Protein AF-A0A267ECX7-F1 (afdb_monomer)

InterPro domains:
  IPR006140 D-isomer specific 2-hydroxyacid dehydrogenase, NAD-binding domain [PF02826] (5-109)
  IPR029753 D-isomer specific 2-hydroxyacid dehydrogenase, NAD-binding domain conserved site [PS00670] (20-42)
  IPR036291 NAD(P)-binding domain superfamily [SSF51735] (3-110)

Structure (mmCIF, N/CA/C/O backbone):
data_AF-A0A267ECX7-F1
#
_entry.id   AF-A0A267ECX7-F1
#
loop_
_atom_site.group_PDB
_atom_site.id
_atom_site.type_symbol
_atom_site.label_atom_id
_atom_site.label_alt_id
_atom_site.label_comp_id
_atom_site.label_asym_id
_atom_site.label_entity_id
_atom_site.label_seq_id
_atom_site.pdbx_PDB_ins_code
_atom_site.Cartn_x
_atom_site.Cartn_y
_atom_site.Cartn_z
_atom_site.occupancy
_atom_site.B_iso_or_equiv
_atom_site.auth_seq_id
_atom_site.auth_comp_id
_atom_site.auth_asym_id
_atom_site.auth_atom_id
_atom_site.pdbx_PDB_model_num
ATOM 1 N N . MET A 1 1 ? -1.181 11.235 7.373 1.00 62.50 1 MET A N 1
ATOM 2 C CA . MET A 1 1 ? -1.610 11.508 8.760 1.00 62.50 1 MET A CA 1
ATOM 3 C C . MET A 1 1 ? -2.264 12.874 8.786 1.00 62.50 1 MET A C 1
ATOM 5 O O . MET A 1 1 ? -1.841 13.720 8.007 1.00 62.50 1 MET A O 1
ATOM 9 N N . VAL A 1 2 ? -3.301 13.045 9.606 1.00 78.88 2 VAL A N 1
ATOM 10 C CA . VAL A 1 2 ? -4.046 14.308 9.743 1.00 78.88 2 VAL A CA 1
ATOM 11 C C . VAL A 1 2 ? -3.180 15.316 10.498 1.00 78.88 2 VAL A C 1
ATOM 13 O O . VAL A 1 2 ? -2.636 14.975 11.550 1.00 78.88 2 VAL A O 1
ATOM 16 N N . THR A 1 3 ? -3.016 16.523 9.956 1.00 88.50 3 THR A N 1
ATOM 17 C CA . THR A 1 3 ? -2.263 17.594 10.630 1.00 88.50 3 THR A CA 1
ATOM 18 C C . THR A 1 3 ? -3.137 18.330 11.656 1.00 88.50 3 THR A C 1
ATOM 20 O O . THR A 1 3 ? -4.368 18.285 11.547 1.00 88.50 3 THR A O 1
ATOM 23 N N . PRO A 1 4 ? -2.548 19.028 12.647 1.00 90.94 4 PRO A N 1
ATOM 24 C CA . PRO A 1 4 ? -3.312 19.845 13.592 1.00 90.94 4 PRO A CA 1
ATOM 25 C C . PRO A 1 4 ? -4.206 20.890 12.912 1.00 90.94 4 PRO A C 1
ATOM 27 O O . PRO A 1 4 ? -5.317 21.153 13.366 1.00 90.94 4 PRO A O 1
ATOM 30 N N . GLU A 1 5 ? -3.754 21.456 11.792 1.00 90.62 5 GLU A N 1
ATOM 31 C CA . GLU A 1 5 ? -4.511 22.431 11.004 1.00 90.62 5 GLU A CA 1
ATOM 32 C C . GLU A 1 5 ? -5.751 21.788 10.379 1.00 90.62 5 GLU A C 1
ATOM 34 O O . GLU A 1 5 ? -6.845 22.333 10.504 1.00 90.62 5 GLU A O 1
ATOM 39 N N . GLN A 1 6 ? -5.599 20.597 9.788 1.00 89.12 6 GLN A N 1
ATOM 40 C CA . GLN A 1 6 ? -6.718 19.839 9.224 1.00 89.12 6 GLN A CA 1
ATOM 41 C C . GLN A 1 6 ? -7.734 19.456 10.303 1.00 89.12 6 GLN A C 1
ATOM 43 O O . GLN A 1 6 ? -8.930 19.592 10.087 1.00 89.12 6 GLN A O 1
ATOM 48 N N . ALA A 1 7 ? -7.286 19.013 11.482 1.00 92.06 7 ALA A N 1
ATOM 49 C CA . ALA A 1 7 ? -8.191 18.695 12.589 1.00 92.06 7 ALA A CA 1
ATOM 50 C C . ALA A 1 7 ? -8.993 19.929 13.042 1.00 92.06 7 ALA A C 1
ATOM 52 O O . ALA A 1 7 ? -10.211 19.852 13.229 1.00 92.06 7 ALA A O 1
ATOM 53 N N . LYS A 1 8 ? -8.329 21.090 13.127 1.00 93.19 8 LYS A N 1
ATOM 54 C CA . LYS A 1 8 ? -8.954 22.362 13.501 1.00 93.19 8 LYS A CA 1
ATOM 55 C C . LYS A 1 8 ? -10.050 22.797 12.525 1.00 93.19 8 LYS A C 1
A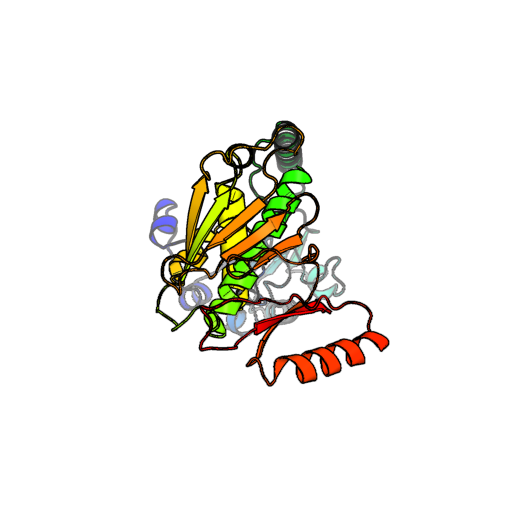TOM 57 O O . LYS A 1 8 ? -11.052 23.349 12.972 1.00 93.19 8 LYS A O 1
ATOM 62 N N . GLU A 1 9 ? -9.898 22.534 11.226 1.00 94.06 9 GLU A N 1
ATOM 63 C CA . GLU A 1 9 ? -10.939 22.815 10.218 1.00 94.06 9 GLU A CA 1
ATOM 64 C C . GLU A 1 9 ? -12.248 22.060 10.494 1.00 94.06 9 GLU A C 1
ATOM 66 O O . GLU A 1 9 ? -13.328 22.587 10.231 1.00 94.06 9 GLU A O 1
ATOM 71 N N . PHE A 1 10 ? -12.167 20.866 11.087 1.00 92.12 10 PHE A N 1
ATOM 72 C CA . PHE A 1 10 ? -13.328 20.066 11.492 1.00 92.12 10 PHE A CA 1
ATOM 73 C C . PHE A 1 10 ? -13.780 20.332 12.937 1.00 92.12 10 PHE A C 1
ATOM 75 O O . PHE A 1 10 ? -14.662 19.636 13.437 1.00 92.12 10 PHE A O 1
ATOM 82 N N . GLY A 1 11 ? -13.189 21.319 13.623 1.00 94.56 11 GLY A N 1
ATOM 83 C CA . GLY A 1 11 ? -13.476 21.599 15.032 1.00 94.56 11 GLY A CA 1
ATOM 84 C C . GLY A 1 11 ? -13.013 20.489 15.982 1.00 94.56 11 GLY A C 1
ATOM 85 O O . GLY A 1 11 ? -13.562 20.356 17.072 1.00 94.56 11 GLY A O 1
ATOM 86 N N . VAL A 1 12 ? -12.029 19.687 15.567 1.00 95.19 12 VAL A N 1
ATOM 87 C CA . VAL A 1 12 ? -11.466 18.583 16.349 1.00 95.19 12 VAL A CA 1
ATOM 88 C C . VAL A 1 12 ? -10.158 19.032 16.992 1.00 95.19 12 VAL A C 1
ATOM 90 O O . VAL A 1 12 ? -9.280 19.587 16.326 1.00 95.19 12 VAL A O 1
ATOM 93 N N . GLU A 1 13 ? -10.006 18.770 18.288 1.00 94.69 13 GLU A N 1
ATOM 94 C CA . GLU A 1 13 ? -8.735 18.963 18.980 1.00 94.69 13 GLU A CA 1
ATOM 95 C C . GLU A 1 13 ? -7.750 17.862 18.577 1.00 94.69 13 GLU A C 1
ATOM 97 O O . GLU A 1 13 ? -8.010 16.669 18.739 1.00 94.69 13 GLU A O 1
ATOM 102 N N . TRP A 1 14 ? -6.610 18.262 18.018 1.00 95.12 14 TRP A N 1
ATOM 103 C CA . TRP A 1 14 ? -5.541 17.330 17.687 1.00 95.12 14 TRP A CA 1
ATOM 104 C C . TRP A 1 14 ? -4.712 17.017 18.932 1.00 95.12 14 TRP A C 1
ATOM 106 O O . TRP A 1 14 ? -4.274 17.931 19.630 1.00 95.12 14 TRP A O 1
ATOM 116 N N . MET A 1 15 ? -4.436 15.736 19.171 1.00 94.25 15 MET A N 1
ATOM 117 C CA . MET A 1 15 ? -3.625 15.284 20.299 1.00 94.25 15 MET A CA 1
ATOM 118 C C . MET A 1 15 ? -2.619 14.218 19.867 1.00 94.25 15 MET A C 1
ATOM 120 O O . MET A 1 15 ? -2.883 13.398 18.986 1.00 94.25 15 MET A O 1
ATOM 124 N N . GLU A 1 16 ? -1.472 14.197 20.542 1.00 93.56 16 GLU A N 1
ATOM 125 C CA . GLU A 1 16 ? -0.553 13.060 20.492 1.00 93.56 16 GLU A CA 1
ATOM 126 C C . GLU A 1 16 ? -1.179 11.860 21.213 1.00 93.56 16 GLU A C 1
ATOM 128 O O . GLU A 1 16 ? -1.830 12.030 22.244 1.00 93.56 16 GLU A O 1
ATOM 133 N N . LEU A 1 17 ? -0.947 10.643 20.707 1.00 93.19 17 LEU A N 1
ATOM 134 C CA . LEU A 1 17 ? -1.573 9.423 21.236 1.00 93.19 17 LEU A CA 1
ATOM 135 C C . LEU A 1 17 ? -1.351 9.241 22.745 1.00 93.19 17 LEU A C 1
ATOM 137 O O . LEU A 1 17 ? -2.304 8.977 23.469 1.00 93.19 17 LEU A O 1
ATOM 141 N N . ASP A 1 18 ? -0.128 9.472 23.230 1.00 93.69 18 ASP A N 1
ATOM 142 C CA . ASP A 1 18 ? 0.214 9.335 24.654 1.00 93.69 18 ASP A CA 1
ATOM 143 C C . ASP A 1 18 ? -0.571 10.293 25.565 1.00 93.69 18 ASP A C 1
ATOM 145 O O . ASP A 1 18 ? -0.755 10.008 26.747 1.00 93.69 18 ASP A O 1
ATOM 149 N N . LYS A 1 19 ? -1.053 11.418 25.022 1.00 95.12 19 LYS A N 1
ATOM 150 C CA . LYS A 1 19 ? -1.915 12.376 25.731 1.00 95.12 19 LYS A CA 1
ATOM 151 C C . LYS A 1 19 ? -3.399 12.076 25.532 1.00 95.12 19 LYS A C 1
ATOM 153 O O . LYS A 1 19 ? -4.201 12.441 26.378 1.00 95.12 19 LYS A O 1
ATOM 158 N N . LEU A 1 20 ? -3.755 11.423 24.427 1.00 95.62 20 LEU A N 1
ATOM 159 C CA . LEU A 1 20 ? -5.129 11.057 24.098 1.00 95.62 20 LEU A CA 1
ATOM 160 C C . LEU A 1 20 ? -5.628 9.902 24.972 1.00 95.62 20 LEU A C 1
ATOM 162 O O . LEU A 1 20 ? -6.738 9.978 25.492 1.00 95.62 20 LEU A O 1
ATOM 166 N N . TRP A 1 21 ? -4.827 8.843 25.152 1.00 96.56 21 TRP A N 1
ATOM 167 C CA . TRP A 1 21 ? -5.280 7.632 25.852 1.00 96.56 21 TRP A CA 1
ATOM 168 C C . TRP A 1 21 ? -5.837 7.895 27.260 1.00 96.56 21 TRP A C 1
ATOM 170 O O . TRP A 1 21 ? -6.938 7.420 27.538 1.00 96.56 21 TRP A O 1
ATOM 180 N N . PRO A 1 22 ? -5.163 8.671 28.134 1.00 97.38 22 PRO A N 1
ATOM 181 C CA . PRO A 1 22 ? -5.653 8.919 29.493 1.00 97.38 22 PRO A CA 1
ATOM 182 C C . PRO A 1 22 ? -6.913 9.794 29.556 1.00 97.38 22 PRO A C 1
ATOM 184 O O . PRO A 1 22 ? -7.590 9.828 30.583 1.00 97.38 22 PRO A O 1
ATOM 187 N N . GLU A 1 23 ? -7.236 10.503 28.474 1.00 96.25 23 GLU A N 1
ATOM 188 C CA . GLU A 1 23 ? -8.383 11.410 28.401 1.00 96.25 23 GLU A CA 1
ATOM 189 C C . GLU A 1 23 ? -9.609 10.774 27.734 1.00 96.25 23 GLU A C 1
ATOM 191 O O . GLU A 1 23 ? -10.727 11.257 27.907 1.00 96.25 23 GLU A O 1
ATOM 196 N N . ALA A 1 24 ? -9.424 9.682 26.990 1.00 95.44 24 ALA A N 1
ATOM 197 C CA . ALA A 1 24 ? -10.488 9.071 26.210 1.00 95.44 24 ALA A CA 1
ATOM 198 C C . ALA A 1 24 ? -11.434 8.216 27.070 1.00 95.44 24 ALA A C 1
ATOM 200 O O . ALA A 1 24 ? -11.027 7.233 27.692 1.00 95.44 24 ALA A O 1
ATOM 201 N N . ASP A 1 25 ? -12.727 8.543 27.029 1.00 97.81 25 ASP A N 1
ATOM 202 C CA . ASP A 1 25 ? -13.803 7.680 27.539 1.00 97.81 25 ASP A CA 1
ATOM 203 C C . ASP A 1 25 ? -14.214 6.617 26.501 1.00 97.81 25 ASP A C 1
ATOM 205 O O . ASP A 1 25 ? -14.638 5.511 26.840 1.00 97.81 25 ASP A O 1
ATOM 209 N N . ALA A 1 26 ? -14.046 6.941 25.216 1.00 97.94 26 ALA A N 1
ATOM 210 C CA . ALA A 1 26 ? -14.239 6.037 24.094 1.00 97.94 26 ALA A CA 1
ATOM 211 C C . ALA A 1 26 ? -13.217 6.323 22.986 1.00 97.94 26 ALA A C 1
ATOM 213 O O . ALA A 1 26 ? -12.867 7.474 22.725 1.00 97.94 26 ALA A O 1
ATOM 214 N N . VAL A 1 27 ? -12.765 5.270 22.310 1.00 97.94 27 VAL A N 1
ATOM 215 C CA . VAL A 1 27 ? -11.798 5.326 21.211 1.00 97.94 27 VAL A CA 1
ATOM 216 C C . VAL A 1 27 ? -12.386 4.612 20.004 1.00 97.94 27 VAL A C 1
ATOM 218 O O . VAL A 1 27 ? -12.774 3.452 20.107 1.00 97.94 27 VAL A O 1
ATOM 221 N N . THR A 1 28 ? -12.377 5.268 18.842 1.00 97.94 28 THR A N 1
ATOM 222 C CA . THR A 1 28 ? -12.674 4.635 17.549 1.00 97.94 28 THR A CA 1
ATOM 223 C C . THR A 1 28 ? -11.455 4.672 16.633 1.00 97.94 28 THR A C 1
ATOM 225 O O . THR A 1 28 ? -10.782 5.697 16.510 1.00 97.94 28 THR A O 1
ATOM 228 N N . LEU A 1 29 ? -11.146 3.541 16.001 1.00 97.19 29 LEU A N 1
ATOM 229 C CA . LEU A 1 29 ? -9.977 3.388 15.137 1.00 97.19 29 LEU A CA 1
ATOM 230 C C . LEU A 1 29 ? -10.351 3.615 13.667 1.00 97.19 29 LEU A C 1
ATOM 232 O O . LEU A 1 29 ? -11.247 2.961 13.142 1.00 97.19 29 LEU A O 1
ATOM 236 N N . HIS A 1 30 ? -9.618 4.505 12.989 1.00 94.50 30 HIS A N 1
ATOM 237 C CA . HIS A 1 30 ? -9.792 4.833 11.564 1.00 94.50 30 HIS A CA 1
ATOM 238 C C . HIS A 1 30 ? -8.442 4.946 10.842 1.00 94.50 30 HIS A C 1
ATOM 240 O O . HIS A 1 30 ? -8.132 5.944 10.190 1.00 94.50 30 HIS A O 1
ATOM 246 N N . VAL A 1 31 ? -7.603 3.920 10.990 1.00 91.31 31 VAL A N 1
ATOM 247 C CA . VAL A 1 31 ? -6.263 3.856 10.389 1.00 91.31 31 VAL A CA 1
ATOM 248 C C . VAL A 1 31 ? -6.095 2.574 9.571 1.00 91.31 31 VAL A C 1
ATOM 250 O O . VAL A 1 31 ? -6.745 1.571 9.868 1.00 91.31 31 VAL A O 1
ATOM 253 N N . PRO A 1 32 ? -5.241 2.567 8.532 1.00 88.50 32 PRO A N 1
ATOM 254 C CA . PRO A 1 32 ? -4.882 1.328 7.856 1.00 88.50 32 PRO A CA 1
ATOM 255 C C . PRO A 1 32 ? -4.032 0.431 8.768 1.00 88.50 32 PRO A C 1
ATOM 257 O O . PRO A 1 32 ? -3.310 0.918 9.645 1.00 88.50 32 PRO A O 1
ATOM 260 N N . LEU A 1 33 ? -4.061 -0.876 8.502 1.00 90.50 33 LEU A N 1
ATOM 261 C CA . LEU A 1 33 ? -3.111 -1.821 9.083 1.00 90.50 33 LEU A CA 1
ATOM 262 C C . LEU A 1 33 ? -1.772 -1.710 8.341 1.00 90.50 33 LEU A C 1
ATOM 264 O O . LEU A 1 33 ? -1.694 -1.948 7.137 1.00 90.50 33 LEU A O 1
ATOM 268 N N . LEU A 1 34 ? -0.737 -1.315 9.071 1.00 89.81 34 LEU A N 1
ATOM 269 C CA . LEU A 1 34 ? 0.649 -1.162 8.636 1.00 89.81 34 LEU A CA 1
ATOM 270 C C . LEU A 1 34 ? 1.551 -1.682 9.769 1.00 89.81 34 LEU A C 1
ATOM 272 O O . LEU A 1 34 ? 1.098 -1.704 10.913 1.00 89.81 34 LEU A O 1
ATOM 276 N N . PRO A 1 35 ? 2.835 -2.007 9.524 1.00 92.25 35 PRO A N 1
ATOM 277 C CA . PRO A 1 35 ? 3.722 -2.532 10.572 1.00 92.25 35 PRO A CA 1
ATOM 278 C C . PRO A 1 35 ? 3.811 -1.660 11.837 1.00 92.25 35 PRO A C 1
ATOM 280 O O . PRO A 1 35 ? 4.012 -2.164 12.931 1.00 92.25 35 PRO A O 1
ATOM 283 N N . HIS A 1 36 ? 3.644 -0.341 11.704 1.00 88.69 36 HIS A N 1
ATOM 284 C CA . HIS A 1 36 ? 3.669 0.598 12.831 1.00 88.69 36 HIS A CA 1
ATOM 285 C C . HIS A 1 36 ? 2.296 0.838 13.499 1.00 88.69 36 HIS A C 1
ATOM 287 O O . HIS A 1 36 ? 2.224 1.550 14.494 1.00 88.69 36 HIS A O 1
ATOM 293 N N . THR A 1 37 ? 1.196 0.348 12.911 1.00 93.88 37 THR A N 1
ATOM 294 C CA . THR A 1 37 ? -0.180 0.445 13.455 1.00 93.88 37 THR A CA 1
ATOM 295 C C . THR A 1 37 ? -0.738 -0.921 13.855 1.00 93.88 37 THR A C 1
ATOM 297 O O . THR A 1 37 ? -1.841 -1.000 14.390 1.00 93.88 37 THR A O 1
ATOM 300 N N . GLU A 1 38 ? 0.013 -1.992 13.617 1.00 96.31 38 GLU A N 1
ATOM 301 C CA . GLU A 1 38 ? -0.267 -3.318 14.149 1.00 96.31 38 GLU A CA 1
ATOM 302 C C . GLU A 1 38 ? -0.210 -3.289 15.681 1.00 96.31 38 GLU A C 1
ATOM 304 O O . GLU A 1 38 ? 0.725 -2.748 16.272 1.00 96.31 38 GLU A O 1
ATOM 309 N N . ASN A 1 39 ? -1.236 -3.848 16.325 1.00 97.38 39 ASN A N 1
ATOM 310 C CA . ASN A 1 39 ? -1.407 -3.853 17.779 1.00 97.38 39 ASN A CA 1
ATOM 311 C C . ASN A 1 39 ? -1.276 -2.456 18.414 1.00 97.38 39 ASN A C 1
ATOM 313 O O . ASN A 1 39 ? -0.749 -2.309 19.524 1.00 97.38 39 ASN A O 1
ATOM 317 N N . LEU A 1 40 ? -1.771 -1.429 17.707 1.00 97.56 40 LEU A N 1
ATOM 318 C CA . LEU A 1 40 ? -1.831 -0.049 18.187 1.00 97.56 40 LEU A CA 1
ATOM 319 C C . LEU A 1 40 ? -2.538 0.038 19.544 1.00 97.56 40 LEU A C 1
ATOM 321 O O . LEU A 1 40 ? -2.091 0.773 20.420 1.00 97.56 40 LEU A O 1
ATOM 325 N N . VAL A 1 41 ? -3.609 -0.737 19.727 1.00 98.19 41 VAL A N 1
ATOM 326 C CA . VAL A 1 41 ? -4.253 -0.938 21.028 1.00 98.19 41 VAL A CA 1
ATOM 327 C C . VAL A 1 41 ? -3.802 -2.284 21.589 1.00 98.19 41 VAL A C 1
ATOM 329 O O . VAL A 1 41 ? -4.200 -3.340 21.104 1.00 98.19 41 VAL A O 1
ATOM 332 N N . ASN A 1 42 ? -2.966 -2.235 22.619 1.00 98.38 42 ASN A N 1
ATOM 333 C CA . ASN A 1 42 ? -2.411 -3.390 23.329 1.00 98.38 42 ASN A CA 1
ATOM 334 C C . ASN A 1 42 ? -2.548 -3.197 24.848 1.00 98.38 42 ASN A C 1
ATOM 336 O O . ASN A 1 42 ? -3.039 -2.161 25.302 1.00 98.38 42 ASN A O 1
ATOM 340 N N . ALA A 1 43 ? -2.078 -4.160 25.644 1.00 98.44 43 ALA A N 1
ATOM 341 C CA . ALA A 1 43 ? -2.180 -4.117 27.105 1.00 98.44 43 ALA A CA 1
ATOM 342 C C . ALA A 1 43 ? -1.644 -2.815 27.724 1.00 98.44 43 ALA A C 1
ATOM 344 O O . ALA A 1 43 ? -2.264 -2.267 28.636 1.00 98.44 43 ALA A O 1
ATOM 345 N N . ARG A 1 44 ? -0.521 -2.281 27.219 1.00 98.12 44 ARG A N 1
ATOM 346 C CA . ARG A 1 44 ? 0.070 -1.033 27.729 1.00 98.12 44 ARG A CA 1
ATOM 347 C C . ARG A 1 44 ? -0.849 0.159 27.472 1.00 98.12 44 ARG A C 1
ATOM 349 O O . ARG A 1 44 ? -1.051 0.967 28.372 1.00 98.12 44 ARG A O 1
ATOM 356 N N . VAL A 1 45 ? -1.399 0.257 26.263 1.00 97.88 45 VAL A N 1
ATOM 357 C CA . VAL A 1 45 ? -2.320 1.339 25.880 1.00 97.88 45 VAL A CA 1
ATOM 358 C C . VAL A 1 45 ? -3.631 1.241 26.657 1.00 97.88 45 VAL A C 1
ATOM 360 O O . VAL A 1 45 ? -4.096 2.235 27.214 1.00 97.88 45 VAL A O 1
ATOM 363 N N . LEU A 1 46 ? -4.196 0.038 26.770 1.00 98.44 46 LEU A N 1
ATOM 364 C CA . LEU A 1 46 ? -5.421 -0.202 27.535 1.00 98.44 46 LEU A CA 1
ATOM 365 C C . LEU A 1 46 ? -5.240 0.170 29.010 1.00 98.44 46 LEU A C 1
ATOM 367 O O . LEU A 1 46 ? -6.135 0.775 29.593 1.00 98.44 46 LEU A O 1
ATOM 371 N N . ALA A 1 47 ? -4.074 -0.120 29.594 1.00 98.00 47 ALA A N 1
ATOM 372 C CA . ALA A 1 47 ? -3.746 0.256 30.967 1.00 98.00 47 ALA A CA 1
ATOM 373 C C . ALA A 1 47 ? -3.577 1.773 31.169 1.00 98.00 47 ALA A C 1
ATOM 375 O O . ALA A 1 47 ? -3.836 2.261 32.266 1.00 98.00 47 ALA A O 1
ATOM 376 N N . SER A 1 48 ? -3.153 2.522 30.143 1.00 97.69 48 SER A N 1
ATOM 377 C CA . SER A 1 48 ? -3.069 3.989 30.220 1.00 97.69 48 SER A CA 1
ATOM 378 C C . SER A 1 48 ? -4.405 4.696 30.002 1.00 97.69 48 SER A C 1
ATOM 380 O O . SER A 1 48 ? -4.510 5.884 30.292 1.00 97.69 48 SER A O 1
ATOM 382 N N . CYS A 1 49 ? -5.411 3.992 29.477 1.00 97.94 49 CYS A N 1
ATOM 383 C CA . CYS A 1 49 ? -6.743 4.552 29.289 1.00 97.94 49 CYS A CA 1
ATOM 384 C C . CYS A 1 49 ? -7.485 4.735 30.617 1.00 97.94 49 CYS A C 1
ATOM 386 O O . CYS A 1 49 ? -7.166 4.112 31.637 1.00 97.94 49 CYS A O 1
ATOM 388 N N . ARG A 1 50 ? -8.549 5.542 30.586 1.00 97.56 50 ARG A N 1
ATOM 389 C CA . ARG A 1 50 ? -9.500 5.616 31.698 1.00 97.56 50 ARG A CA 1
ATOM 390 C C . ARG A 1 50 ? -10.103 4.237 31.964 1.00 97.56 50 ARG A C 1
ATOM 392 O O . ARG A 1 50 ? -10.436 3.492 31.043 1.00 97.56 50 ARG A O 1
ATOM 399 N N . ARG A 1 51 ? -10.262 3.892 33.243 1.00 98.00 51 ARG A N 1
ATOM 400 C CA . ARG A 1 51 ? -10.919 2.640 33.630 1.00 98.00 51 ARG A CA 1
ATOM 401 C C . ARG A 1 51 ? -12.372 2.667 33.152 1.00 98.00 51 ARG A C 1
ATOM 403 O O . ARG A 1 51 ? -13.108 3.586 33.496 1.00 98.00 51 ARG A O 1
ATOM 410 N N . GLY A 1 52 ? -12.775 1.646 32.403 1.00 98.06 52 GLY A N 1
ATOM 411 C CA . GLY A 1 52 ? -14.091 1.573 31.770 1.00 98.06 52 GLY A CA 1
ATOM 412 C C . GLY A 1 52 ? -14.142 2.148 30.352 1.00 98.06 52 GLY A C 1
ATOM 413 O O . GLY A 1 52 ? -15.243 2.305 29.833 1.00 98.06 52 GLY A O 1
ATOM 414 N N . VAL A 1 53 ? -12.995 2.433 29.719 1.00 98.62 53 VAL A N 1
ATOM 415 C CA . VAL A 1 53 ? -12.929 2.920 28.328 1.00 98.62 53 VAL A CA 1
ATOM 416 C C . VAL A 1 53 ? -13.676 1.996 27.360 1.00 98.62 53 VAL A C 1
ATOM 418 O O . VAL A 1 53 ? -13.643 0.773 27.518 1.00 98.62 53 VAL A O 1
ATOM 421 N N . PHE A 1 54 ? -14.320 2.569 26.343 1.00 98.69 54 PHE A N 1
ATOM 422 C CA . PHE A 1 54 ? -14.909 1.817 25.232 1.00 98.69 54 PHE A CA 1
ATOM 423 C C . PHE A 1 54 ? -13.991 1.805 24.010 1.00 98.69 54 PHE A C 1
ATOM 425 O O . PHE A 1 54 ? -13.518 2.855 23.578 1.00 98.69 54 PHE A O 1
ATOM 432 N N . ILE A 1 55 ? -13.773 0.630 23.416 1.00 98.62 55 ILE A N 1
ATOM 433 C CA . ILE A 1 55 ? -12.924 0.477 22.224 1.00 98.62 55 ILE A CA 1
ATOM 434 C C . ILE A 1 55 ? -13.765 0.056 21.020 1.00 98.62 55 ILE A C 1
ATOM 436 O O . ILE A 1 55 ? -14.424 -0.979 21.044 1.00 98.62 55 ILE A O 1
ATOM 440 N N . ILE A 1 56 ? -13.715 0.834 19.943 1.00 98.69 56 ILE A N 1
ATOM 441 C CA . ILE A 1 56 ? -14.431 0.572 18.698 1.00 98.69 56 ILE A CA 1
ATOM 442 C C . ILE A 1 56 ? -13.421 0.362 17.568 1.00 98.69 56 ILE A C 1
ATOM 444 O O . ILE A 1 56 ? -12.599 1.234 17.275 1.00 98.69 56 ILE A O 1
ATOM 448 N N . ASN A 1 57 ? -13.496 -0.790 16.902 1.00 98.25 57 ASN A N 1
ATOM 449 C CA . ASN A 1 57 ? -12.711 -1.085 15.710 1.00 98.25 57 ASN A CA 1
ATOM 450 C C . ASN A 1 57 ? -13.608 -1.579 14.572 1.00 98.25 57 ASN A C 1
ATOM 452 O O . ASN A 1 57 ? -14.012 -2.740 14.534 1.00 98.25 57 ASN A O 1
ATOM 456 N N . ALA A 1 58 ? -13.856 -0.684 13.619 1.00 96.56 58 ALA A N 1
ATOM 457 C CA . ALA A 1 58 ? -14.465 -0.997 12.328 1.00 96.56 58 ALA A CA 1
ATOM 458 C C . ALA A 1 58 ? -13.523 -0.670 11.153 1.00 96.56 58 ALA A C 1
ATOM 460 O O . ALA A 1 58 ? -13.964 -0.447 10.028 1.00 96.56 58 ALA A O 1
ATOM 461 N N . ALA A 1 59 ? -12.214 -0.575 11.421 1.00 94.31 59 ALA A N 1
ATOM 462 C CA . ALA A 1 59 ? -11.215 -0.226 10.418 1.00 94.31 59 ALA A CA 1
ATOM 463 C C . ALA A 1 59 ? -10.544 -1.466 9.828 1.00 94.31 59 ALA A C 1
ATOM 465 O O . ALA A 1 59 ? -10.797 -1.813 8.675 1.00 94.31 59 ALA A O 1
ATOM 466 N N . ARG A 1 60 ? -9.650 -2.115 10.581 1.00 94.94 60 ARG A N 1
ATOM 467 C CA . ARG A 1 60 ? -8.933 -3.326 10.153 1.00 94.94 60 ARG A CA 1
ATOM 468 C C . ARG A 1 60 ? -8.675 -4.251 11.338 1.00 94.94 60 ARG A C 1
ATOM 470 O O . ARG A 1 60 ? -8.400 -3.784 12.446 1.00 94.94 60 ARG A O 1
ATOM 477 N N . GLY A 1 61 ? -8.720 -5.556 11.083 1.00 95.75 61 GLY A N 1
ATOM 478 C CA . GLY A 1 61 ? -8.196 -6.563 11.998 1.00 95.75 61 GLY A CA 1
ATOM 479 C C . GLY A 1 61 ? -6.726 -6.315 12.334 1.00 95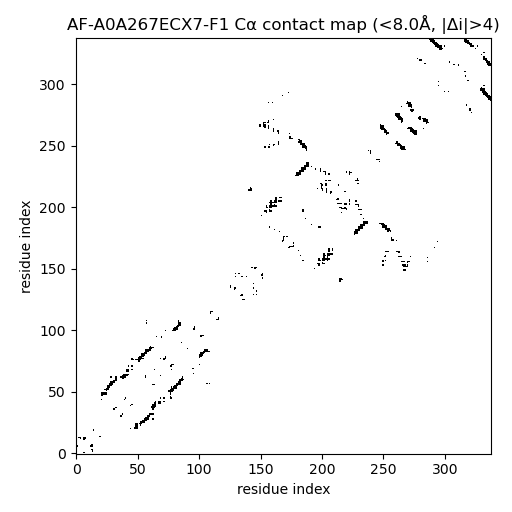.75 61 GLY A C 1
ATOM 480 O O . GLY A 1 61 ? -6.010 -5.684 11.557 1.00 95.75 61 GLY A O 1
ATOM 481 N N . GLY A 1 62 ? -6.278 -6.763 13.507 1.00 96.25 62 GLY A N 1
ATOM 482 C CA . GLY A 1 62 ? -4.883 -6.619 13.946 1.00 96.25 62 GLY A CA 1
ATOM 483 C C . GLY A 1 62 ? -4.477 -5.223 14.440 1.00 96.25 62 GLY A C 1
ATOM 484 O O . GLY A 1 62 ? -3.350 -5.045 14.887 1.00 96.25 62 GLY A O 1
ATOM 485 N N . LEU A 1 63 ? -5.365 -4.221 14.408 1.00 98.00 63 LEU A N 1
ATOM 486 C CA . LEU A 1 63 ? -5.114 -2.925 15.065 1.00 98.00 63 LEU A CA 1
ATOM 487 C C . LEU A 1 63 ? -5.244 -3.008 16.593 1.00 98.00 63 LEU A C 1
ATOM 489 O O . LEU A 1 63 ? -4.618 -2.237 17.321 1.00 98.00 63 LEU A O 1
ATOM 493 N N . VAL A 1 64 ? -6.075 -3.934 17.067 1.00 98.19 64 VAL A N 1
ATOM 494 C CA . VAL A 1 64 ? -6.276 -4.237 18.482 1.00 98.19 64 VAL A CA 1
ATOM 495 C C . VAL A 1 64 ? -5.737 -5.633 18.744 1.00 98.19 64 VAL A C 1
ATOM 497 O O . VAL A 1 64 ? -6.094 -6.569 18.030 1.00 98.19 64 VAL A O 1
ATOM 500 N N . GLN A 1 65 ? -4.912 -5.774 19.776 1.00 98.19 65 GLN A N 1
ATOM 501 C CA . GLN A 1 65 ? -4.461 -7.074 20.249 1.00 98.19 65 GLN A CA 1
ATOM 502 C C . GLN A 1 65 ? -5.623 -7.738 21.007 1.00 98.19 65 GLN A C 1
ATOM 504 O O . GLN A 1 65 ? -5.949 -7.362 22.134 1.00 98.19 65 GLN A O 1
ATOM 509 N N . GLU A 1 66 ? -6.289 -8.693 20.358 1.00 97.88 66 GLU A N 1
ATOM 510 C CA . GLU A 1 66 ? -7.546 -9.313 20.805 1.00 97.88 66 GLU A CA 1
ATOM 511 C C . GLU A 1 66 ? -7.464 -9.970 22.195 1.00 97.88 66 GLU A C 1
ATOM 513 O O . GLU A 1 66 ? -8.382 -9.833 23.004 1.00 97.88 66 GLU A O 1
ATOM 518 N N . GLY A 1 67 ? -6.351 -10.631 22.514 1.00 97.62 67 GLY A N 1
ATOM 519 C CA . GLY A 1 67 ? -6.113 -11.227 23.827 1.00 97.62 67 GLY A CA 1
ATOM 520 C C . GLY A 1 67 ? -5.941 -10.187 24.937 1.00 97.62 67 GLY A C 1
ATOM 521 O O . GLY A 1 67 ? -6.462 -10.376 26.036 1.00 97.62 67 GLY A O 1
ATOM 522 N N . ASP A 1 68 ? -5.272 -9.066 24.650 1.00 98.50 68 ASP A N 1
ATOM 523 C CA . ASP A 1 68 ? -5.137 -7.966 25.616 1.00 98.50 68 ASP A CA 1
ATOM 524 C C . ASP A 1 68 ? -6.479 -7.269 25.849 1.00 98.50 68 ASP A C 1
ATOM 526 O O . ASP A 1 68 ? -6.812 -6.916 26.982 1.00 98.50 68 ASP A O 1
ATOM 530 N N . LEU A 1 69 ? -7.272 -7.097 24.786 1.00 98.56 69 LEU A N 1
ATOM 531 C CA . LEU A 1 69 ? -8.621 -6.550 24.887 1.00 98.56 69 LEU A CA 1
ATOM 532 C C . LEU A 1 69 ? -9.514 -7.446 25.750 1.00 98.56 69 LEU A C 1
ATOM 534 O O . LEU A 1 69 ? -10.211 -6.933 26.624 1.00 98.56 69 LEU A O 1
ATOM 538 N N . LEU A 1 70 ? -9.468 -8.766 25.544 1.00 98.44 70 LEU A N 1
ATOM 539 C CA . LEU A 1 70 ? -10.219 -9.726 26.352 1.00 98.44 70 LEU A CA 1
ATOM 540 C C . LEU A 1 70 ? -9.857 -9.603 27.840 1.00 98.44 70 LEU A C 1
ATOM 542 O O . LEU A 1 70 ? -10.742 -9.418 28.673 1.00 98.44 70 LEU A O 1
ATOM 546 N N . ALA A 1 71 ? -8.564 -9.593 28.173 1.00 98.50 71 ALA A N 1
ATOM 547 C CA . ALA A 1 71 ? -8.108 -9.422 29.554 1.00 98.50 71 ALA A CA 1
ATOM 548 C C . ALA A 1 71 ? -8.527 -8.060 30.154 1.00 98.50 71 ALA A C 1
ATOM 550 O O . ALA A 1 71 ? -8.884 -7.953 31.334 1.00 98.50 71 ALA A O 1
ATOM 551 N N . ALA A 1 72 ? -8.519 -6.993 29.350 1.00 98.62 72 ALA A N 1
ATOM 552 C CA . ALA A 1 72 ? -8.982 -5.677 29.778 1.00 98.62 72 ALA A CA 1
ATOM 553 C C . ALA A 1 72 ? -10.499 -5.646 30.037 1.00 98.62 72 ALA A C 1
ATOM 555 O O . ALA A 1 72 ? -10.937 -4.992 30.984 1.00 98.62 72 ALA A O 1
ATOM 556 N N . LEU A 1 73 ? -11.298 -6.357 29.239 1.00 98.62 73 LEU A N 1
ATOM 557 C CA . LEU A 1 73 ? -12.745 -6.495 29.435 1.00 98.62 73 LEU A CA 1
ATOM 558 C C . LEU A 1 73 ? -13.069 -7.275 30.717 1.00 98.62 73 LEU A C 1
ATOM 560 O O . LEU A 1 73 ? -13.898 -6.829 31.517 1.00 98.62 73 LEU A O 1
ATOM 564 N N . GLU A 1 74 ? -12.370 -8.390 30.945 1.00 98.19 74 GLU A N 1
ATOM 565 C CA . GLU A 1 74 ? -12.528 -9.242 32.131 1.00 98.19 74 GLU A CA 1
ATOM 566 C C . GLU A 1 74 ? -12.153 -8.499 33.424 1.00 98.19 74 GLU A C 1
ATOM 568 O O . GLU A 1 74 ? -12.874 -8.555 34.421 1.00 98.19 74 GLU A O 1
ATOM 573 N N . SER A 1 75 ? -11.058 -7.732 33.404 1.00 98.19 75 SER A N 1
ATOM 574 C CA . SER A 1 75 ? -10.611 -6.921 34.550 1.00 98.19 75 SER A CA 1
ATOM 575 C C . SER A 1 75 ? -11.431 -5.640 34.777 1.00 98.19 75 SER A C 1
ATOM 577 O O . SER A 1 75 ? -11.268 -4.963 35.804 1.00 98.19 75 SER A O 1
ATOM 579 N N . GLY A 1 76 ? -12.301 -5.281 33.826 1.00 97.94 76 GLY A N 1
ATOM 580 C CA . GLY A 1 76 ? -13.063 -4.032 33.815 1.00 97.94 76 GLY A CA 1
ATOM 581 C C . GLY A 1 76 ? -12.222 -2.785 33.522 1.00 97.94 76 GLY A C 1
ATOM 582 O O . GLY A 1 76 ? -12.689 -1.673 33.763 1.00 97.94 76 GLY A O 1
ATOM 583 N N . GLN A 1 77 ? -10.988 -2.948 33.034 1.00 98.56 77 GLN A N 1
ATOM 584 C CA . GLN A 1 77 ? -10.214 -1.839 32.478 1.00 98.56 77 GLN A CA 1
ATOM 585 C C . GLN A 1 77 ? -10.887 -1.300 31.209 1.00 98.56 77 GLN A C 1
ATOM 587 O O . GLN A 1 77 ? -10.987 -0.089 31.041 1.00 98.56 77 GLN A O 1
ATOM 592 N N . CYS A 1 78 ? -11.411 -2.195 30.370 1.00 98.56 78 CYS A N 1
ATOM 593 C CA . CYS A 1 78 ? -12.274 -1.874 29.241 1.00 98.56 78 CYS A CA 1
ATOM 594 C C . CYS A 1 78 ? -13.740 -2.095 29.646 1.00 98.56 78 CYS A C 1
ATOM 596 O O . CYS A 1 78 ? -14.103 -3.162 30.149 1.00 98.56 78 CYS A O 1
ATOM 598 N N . GLY A 1 79 ? -14.578 -1.075 29.461 1.00 98.25 79 GLY 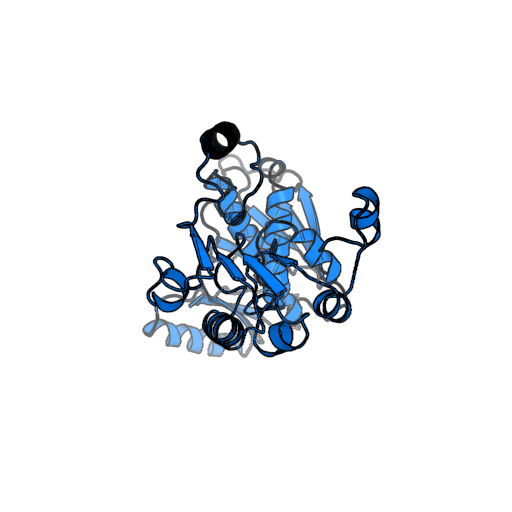A N 1
ATOM 599 C CA . GLY A 1 79 ? -16.006 -1.117 29.788 1.00 98.25 79 GLY A CA 1
ATOM 600 C C . GLY A 1 79 ? -16.836 -1.857 28.740 1.00 98.25 79 GLY A C 1
ATOM 601 O O . GLY A 1 79 ? -17.889 -2.404 29.064 1.00 98.25 79 GLY A O 1
ATOM 602 N N . GLY A 1 80 ? -16.340 -1.926 27.506 1.00 98.50 80 GLY A N 1
ATOM 603 C CA . GLY A 1 80 ? -16.960 -2.651 26.406 1.00 98.50 80 GLY A CA 1
ATOM 604 C C . GLY A 1 80 ? -16.242 -2.412 25.082 1.00 98.50 80 GLY A C 1
ATOM 605 O O . GLY A 1 80 ? -15.433 -1.491 24.956 1.00 98.50 80 GLY A O 1
ATOM 606 N N . ALA A 1 81 ? -16.542 -3.239 24.085 1.00 98.62 81 ALA A N 1
ATOM 607 C CA . ALA A 1 81 ? -15.948 -3.104 22.761 1.00 98.62 81 ALA A CA 1
ATOM 608 C C . ALA A 1 81 ? -16.961 -3.295 21.626 1.00 98.62 81 ALA A C 1
ATOM 610 O O . ALA A 1 81 ? -17.901 -4.075 21.747 1.00 98.62 81 ALA A O 1
ATOM 611 N N . GLY A 1 82 ? -16.752 -2.586 20.518 1.00 98.38 82 GLY A N 1
ATOM 612 C CA . GLY A 1 82 ? -17.473 -2.774 19.259 1.00 98.38 82 GLY A CA 1
ATOM 613 C C . GLY A 1 82 ? -16.504 -3.209 18.164 1.00 98.38 82 GLY A C 1
ATOM 614 O O . GLY A 1 82 ? -15.621 -2.429 17.810 1.00 98.38 82 GLY A O 1
ATOM 615 N N . LEU A 1 83 ? -16.639 -4.426 17.638 1.00 97.94 83 LEU A N 1
ATOM 616 C CA . LEU A 1 83 ? -15.697 -5.007 16.674 1.00 97.94 83 LEU A CA 1
ATOM 617 C C . LEU A 1 83 ? -16.416 -5.444 15.391 1.00 97.94 83 LEU A C 1
ATOM 619 O O . LEU A 1 83 ? -17.237 -6.355 15.420 1.00 97.94 83 LEU A O 1
ATOM 623 N N . ASP A 1 84 ? -16.081 -4.824 14.260 1.00 97.19 84 ASP A N 1
ATOM 624 C CA . ASP A 1 84 ? -16.539 -5.275 12.932 1.00 97.19 84 ASP A CA 1
ATOM 625 C C . ASP A 1 84 ? -15.500 -6.168 12.231 1.00 97.19 84 ASP A C 1
ATOM 627 O O . ASP A 1 84 ? -15.797 -6.826 11.243 1.00 97.19 84 ASP A O 1
ATOM 631 N N . VAL A 1 85 ? -14.259 -6.172 12.718 1.00 96.50 85 VAL A N 1
ATOM 632 C CA . VAL A 1 85 ? -13.094 -6.758 12.042 1.00 96.50 85 VAL A CA 1
ATOM 633 C C . VAL A 1 85 ? -12.207 -7.503 13.036 1.00 96.50 85 VAL A C 1
ATOM 635 O O . VAL A 1 85 ? -12.092 -7.095 14.194 1.00 96.50 85 VAL A O 1
ATOM 638 N N . PHE A 1 86 ? -11.542 -8.560 12.570 1.00 96.88 86 PHE A N 1
ATOM 639 C CA . PHE A 1 86 ? -10.691 -9.442 13.380 1.00 96.88 86 PHE A CA 1
ATOM 640 C C . PHE A 1 86 ? -9.361 -9.710 12.675 1.00 96.88 86 PHE A C 1
ATOM 642 O O . PHE A 1 86 ? -9.263 -9.621 11.453 1.00 96.88 86 PHE A O 1
ATOM 649 N N . ALA A 1 87 ? -8.302 -10.015 13.427 1.00 94.69 87 ALA A N 1
ATOM 650 C CA . ALA A 1 87 ? -6.978 -10.278 12.857 1.00 94.69 87 ALA A CA 1
ATOM 651 C C . ALA A 1 87 ? -6.991 -11.457 11.868 1.00 94.69 87 ALA A C 1
ATOM 653 O O . ALA A 1 87 ? -6.301 -11.429 10.848 1.00 94.69 87 ALA A O 1
ATOM 654 N N . VAL A 1 88 ? -7.807 -12.471 12.159 1.00 94.75 88 VAL A N 1
ATOM 655 C CA . VAL A 1 88 ? -8.107 -13.585 11.259 1.00 94.75 88 VAL A CA 1
ATOM 656 C C . VAL A 1 88 ? -9.610 -13.613 11.025 1.00 94.75 88 VAL A C 1
ATOM 658 O O . VAL A 1 88 ? -10.386 -13.657 11.976 1.00 94.75 88 VAL A O 1
ATOM 661 N N . GLU A 1 89 ? -10.015 -13.616 9.757 1.00 91.38 89 GLU A N 1
ATOM 662 C CA . GLU A 1 89 ? -11.420 -13.649 9.351 1.00 91.38 89 GLU A CA 1
ATOM 663 C C . GLU A 1 89 ? -11.683 -14.887 8.470 1.00 91.38 89 GLU A C 1
ATOM 665 O O . GLU A 1 89 ? -11.008 -15.055 7.449 1.00 91.38 89 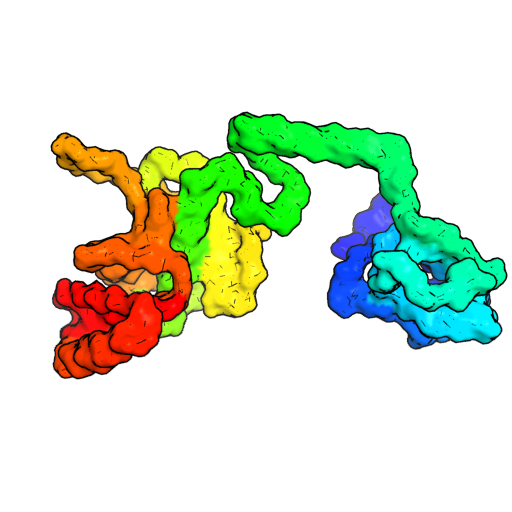GLU A O 1
ATOM 670 N N . PRO A 1 90 ? -12.637 -15.772 8.836 1.00 91.38 90 PRO A N 1
ATOM 671 C CA . PRO A 1 90 ? -13.520 -15.695 10.007 1.00 91.38 90 PRO A CA 1
ATOM 672 C C . PRO A 1 90 ? -12.777 -15.907 11.348 1.00 91.38 90 PRO A C 1
ATOM 674 O O . PRO A 1 90 ? -11.774 -16.628 11.369 1.00 91.38 90 PRO A O 1
ATOM 677 N N . PRO A 1 91 ? -13.263 -15.326 12.466 1.00 91.38 91 PRO A N 1
ATOM 678 C CA . PRO A 1 91 ? -12.588 -15.429 13.760 1.00 91.38 91 PRO A CA 1
ATOM 679 C C . PRO A 1 91 ? -12.527 -16.875 14.246 1.00 91.38 91 PRO A C 1
ATOM 681 O O . PRO A 1 91 ? -13.540 -17.575 14.277 1.00 91.38 91 PRO A O 1
ATOM 684 N N . GLN A 1 92 ? -11.335 -17.322 14.639 1.00 89.25 92 GLN A N 1
ATOM 685 C CA . GLN A 1 92 ? -11.133 -18.674 15.173 1.00 89.25 92 GLN A CA 1
ATOM 686 C C . GLN A 1 92 ? -11.357 -18.745 16.689 1.00 89.25 92 GLN A C 1
ATOM 688 O O . GLN A 1 92 ? -11.728 -19.796 17.208 1.00 89.25 92 GLN A O 1
ATOM 693 N N . ASP A 1 93 ? -11.150 -17.633 17.395 1.00 89.31 93 ASP A N 1
ATOM 694 C CA . ASP A 1 93 ? -11.396 -17.510 18.829 1.00 89.31 93 ASP A CA 1
ATOM 695 C C . ASP A 1 93 ? -12.750 -16.836 19.078 1.00 89.31 93 ASP A C 1
ATOM 697 O O . ASP A 1 93 ? -12.959 -15.665 18.760 1.00 89.31 93 ASP A O 1
ATOM 701 N N . ALA A 1 94 ? -13.681 -17.585 19.666 1.00 92.62 94 ALA A N 1
ATOM 702 C CA . ALA A 1 94 ? -15.027 -17.101 19.936 1.00 92.62 94 ALA A CA 1
ATOM 703 C C . ALA A 1 94 ? -15.158 -16.315 21.248 1.00 92.62 94 ALA A C 1
ATOM 705 O O . ALA A 1 94 ? -16.239 -15.799 21.522 1.00 92.62 94 ALA A O 1
ATOM 706 N N . ARG A 1 95 ? -14.102 -16.197 22.066 1.00 96.31 95 ARG A N 1
ATOM 707 C CA . ARG A 1 95 ? -14.200 -15.563 23.393 1.00 96.31 95 ARG A CA 1
ATOM 708 C C . ARG A 1 95 ? -14.676 -14.118 23.310 1.00 96.31 95 ARG A C 1
ATOM 710 O O . ARG A 1 95 ? -15.594 -13.751 24.031 1.00 96.31 95 ARG A O 1
ATOM 717 N N . LEU A 1 96 ? -14.121 -13.323 22.393 1.00 96.50 96 LEU A N 1
ATOM 718 C CA . LEU A 1 96 ? -14.595 -11.955 22.158 1.00 96.50 96 LEU A CA 1
ATOM 719 C C . LEU A 1 96 ? -15.997 -11.923 21.535 1.00 96.50 96 LEU A C 1
ATOM 721 O O . LEU A 1 96 ? -16.797 -11.080 21.920 1.00 96.50 96 LEU A O 1
ATOM 725 N N . LEU A 1 97 ? -16.319 -12.852 20.627 1.00 95.06 97 LEU A N 1
ATOM 726 C CA . LEU A 1 97 ? -17.652 -12.952 20.011 1.00 95.06 97 LEU A CA 1
ATOM 727 C C . LEU A 1 97 ? -18.757 -13.246 21.040 1.00 95.06 97 LEU A C 1
ATOM 729 O O . LEU A 1 97 ? -19.898 -12.835 20.854 1.00 95.06 97 LEU A O 1
ATOM 733 N N . GLN A 1 98 ? -18.425 -13.989 22.096 1.00 95.56 98 GLN A N 1
ATOM 734 C CA . GLN A 1 98 ? -19.361 -14.444 23.126 1.00 95.56 98 GLN A CA 1
ATOM 735 C C . GLN A 1 98 ? -19.357 -13.563 24.381 1.00 95.56 98 GLN A C 1
ATOM 737 O O . GLN A 1 98 ? -20.166 -13.779 25.282 1.00 95.56 98 GLN A O 1
ATOM 742 N N . HIS A 1 99 ? -18.449 -12.592 24.473 1.00 97.94 99 HIS A N 1
ATOM 743 C CA . HIS A 1 99 ? -18.315 -11.759 25.659 1.00 97.94 99 HIS A CA 1
ATOM 744 C C . HIS A 1 99 ? -19.477 -10.755 25.754 1.00 97.94 99 HIS A C 1
ATOM 746 O O . HIS A 1 99 ? -19.694 -9.959 24.847 1.00 97.94 99 HIS A O 1
ATOM 752 N N . GLU A 1 100 ? -20.184 -10.715 26.889 1.00 97.62 100 GLU A N 1
ATOM 753 C CA . GLU A 1 100 ? -21.424 -9.928 27.069 1.00 97.62 100 GLU A CA 1
ATOM 754 C C . GLU A 1 100 ? -21.259 -8.413 26.851 1.00 97.62 100 GLU A C 1
ATOM 756 O O . GLU A 1 100 ? -22.215 -7.709 26.534 1.00 97.62 100 GLU A O 1
ATOM 761 N N . ARG A 1 101 ? -20.038 -7.898 27.033 1.00 98.19 101 ARG A N 1
ATOM 762 C CA . ARG A 1 101 ? -19.684 -6.480 26.817 1.00 98.19 101 ARG A CA 1
ATOM 763 C C . ARG A 1 101 ? -19.103 -6.183 25.434 1.00 98.19 101 ARG A C 1
ATOM 765 O O . ARG A 1 101 ? -18.538 -5.108 25.234 1.00 98.19 101 ARG A O 1
ATOM 772 N N . VAL A 1 102 ? -19.171 -7.135 24.510 1.00 98.31 102 VAL A N 1
ATOM 773 C CA . VAL A 1 102 ? -18.646 -6.975 23.155 1.00 98.31 102 VAL A CA 1
ATOM 774 C C . VAL A 1 102 ? -19.790 -7.076 22.158 1.00 98.31 102 VAL A C 1
ATOM 776 O O . VAL A 1 102 ? -20.515 -8.065 22.110 1.00 98.31 102 VAL A O 1
ATOM 779 N N . LEU A 1 103 ? -19.941 -6.037 21.343 1.00 97.88 103 LEU A N 1
ATOM 780 C CA . LEU A 1 103 ? -20.817 -6.042 20.181 1.00 97.88 103 LEU A CA 1
ATOM 781 C C . LEU A 1 103 ? -19.978 -6.352 18.948 1.00 97.88 103 LEU A C 1
ATOM 783 O O . LEU A 1 103 ? -18.957 -5.703 18.719 1.00 97.88 103 LEU A O 1
ATOM 787 N N . THR A 1 104 ? -20.410 -7.327 18.152 1.00 96.19 104 THR A N 1
ATOM 788 C CA . THR A 1 104 ? -19.675 -7.731 16.951 1.00 96.19 104 THR A CA 1
ATOM 789 C C . THR A 1 104 ? -20.553 -7.732 15.713 1.00 96.19 104 THR A C 1
ATOM 791 O O . THR A 1 104 ? -21.743 -8.047 15.774 1.00 96.19 104 THR A O 1
ATOM 794 N N . THR A 1 105 ? -19.958 -7.369 14.582 1.00 95.50 105 THR A N 1
ATOM 795 C CA . THR A 1 105 ? -20.565 -7.476 13.253 1.00 95.50 105 THR A CA 1
ATOM 796 C C . THR A 1 105 ? -19.570 -8.137 12.290 1.00 95.50 105 THR A C 1
ATOM 798 O O . THR A 1 105 ? -18.363 -8.004 12.474 1.00 95.50 105 THR A O 1
ATOM 801 N N . PRO A 1 106 ? -20.032 -8.927 11.303 1.00 93.19 106 PRO A N 1
ATOM 802 C CA . PRO A 1 106 ? -19.144 -9.691 10.427 1.00 93.19 106 PRO A CA 1
ATOM 803 C C . PRO A 1 106 ? -18.641 -8.854 9.237 1.00 93.19 106 PRO A C 1
ATOM 805 O O . PRO A 1 106 ? -19.077 -9.070 8.107 1.00 93.19 106 PRO A O 1
ATOM 808 N N . HIS A 1 107 ? -17.738 -7.903 9.487 1.00 92.88 107 HIS A N 1
ATOM 809 C CA . HIS A 1 107 ? -17.093 -7.053 8.476 1.00 92.88 107 HIS A CA 1
ATOM 810 C C . HIS A 1 107 ? -18.100 -6.380 7.530 1.00 92.88 107 HIS A C 1
ATOM 812 O O . HIS A 1 107 ? -18.030 -6.471 6.301 1.00 92.88 107 HIS A O 1
ATOM 818 N N . LEU A 1 108 ? -19.089 -5.712 8.120 1.00 89.56 108 LEU A N 1
ATOM 819 C CA . LEU A 1 108 ? -20.224 -5.116 7.424 1.00 89.56 108 LEU A CA 1
ATOM 820 C C . LEU A 1 108 ? -20.051 -3.628 7.109 1.00 89.56 1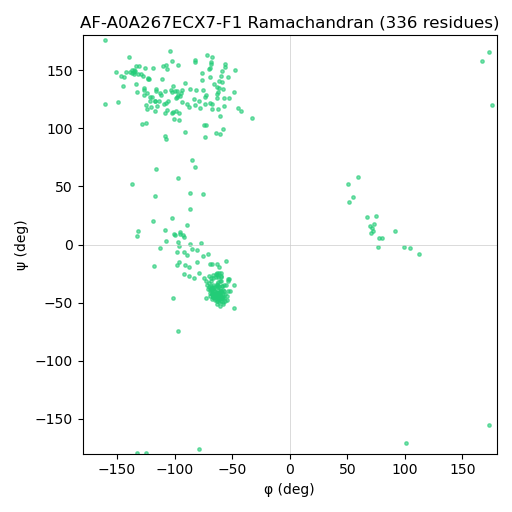08 LEU A C 1
ATOM 822 O O . LEU A 1 108 ? -20.933 -3.060 6.464 1.00 89.56 108 LEU A O 1
ATOM 826 N N . GLY A 1 109 ? -18.944 -2.988 7.496 1.00 83.25 109 GLY A N 1
ATOM 827 C CA . GLY A 1 109 ? -18.758 -1.539 7.339 1.00 83.25 109 GLY A CA 1
ATOM 828 C C . GLY A 1 109 ? -18.986 -0.996 5.917 1.00 83.25 109 GLY A C 1
ATOM 829 O O . GLY A 1 109 ? -19.437 0.137 5.756 1.00 83.25 109 GLY A O 1
ATOM 830 N N . ALA A 1 110 ? -18.729 -1.802 4.878 1.00 81.12 110 ALA A N 1
ATOM 831 C CA . ALA A 1 110 ? -18.963 -1.445 3.471 1.00 81.12 110 ALA A CA 1
ATOM 832 C C . ALA A 1 110 ? -20.169 -2.162 2.826 1.00 81.12 110 ALA A C 1
ATOM 834 O O . ALA A 1 110 ? -20.429 -1.991 1.631 1.00 81.12 110 ALA A O 1
ATOM 835 N N . SER A 1 111 ? -20.916 -2.961 3.586 1.00 82.50 111 SER A N 1
ATOM 836 C CA . SER A 1 111 ? -22.008 -3.815 3.097 1.00 82.50 111 SER A CA 1
ATOM 837 C C . SER A 1 111 ? -23.348 -3.071 3.029 1.00 82.50 111 SER A C 1
ATOM 839 O O . SER A 1 111 ? -24.382 -3.597 3.435 1.00 82.50 111 SER A O 1
ATOM 841 N N . THR A 1 112 ? -23.343 -1.836 2.517 1.00 85.69 112 THR A N 1
ATOM 842 C CA . THR A 1 112 ? -24.559 -1.040 2.266 1.00 85.69 112 THR A CA 1
ATOM 843 C C . THR A 1 112 ? -24.872 -0.965 0.773 1.00 85.69 112 THR A C 1
ATOM 845 O O . THR A 1 112 ? -23.965 -1.013 -0.061 1.00 85.69 112 THR A O 1
ATOM 848 N N . ILE A 1 113 ? -26.156 -0.826 0.417 1.00 85.12 113 ILE A N 1
ATOM 849 C CA . ILE A 1 113 ? -26.597 -0.736 -0.988 1.00 85.12 113 ILE A CA 1
ATOM 850 C C . ILE A 1 113 ? -25.910 0.447 -1.679 1.00 85.12 113 ILE A C 1
ATOM 852 O O . ILE A 1 113 ? -25.427 0.322 -2.805 1.00 85.12 113 ILE A O 1
ATOM 856 N N . GLU A 1 114 ? -25.814 1.582 -0.995 1.00 86.31 114 GLU A N 1
ATOM 857 C CA . GLU A 1 114 ? -25.220 2.813 -1.501 1.00 86.31 114 GLU A CA 1
ATOM 858 C C . GLU A 1 114 ? -23.709 2.675 -1.704 1.00 86.31 114 GLU A C 1
ATOM 860 O O . GLU A 1 114 ? -23.181 3.133 -2.720 1.00 86.31 114 GLU A O 1
ATOM 865 N N . ALA A 1 115 ? -22.998 2.045 -0.760 1.00 80.12 115 ALA A N 1
ATOM 866 C CA . ALA A 1 115 ? -21.559 1.833 -0.876 1.00 80.12 115 ALA A CA 1
ATOM 867 C C . ALA A 1 115 ? -21.236 0.849 -2.004 1.00 80.12 115 ALA A C 1
ATOM 869 O O . ALA A 1 115 ? -20.401 1.164 -2.851 1.00 80.12 115 ALA A O 1
ATOM 870 N N . GLN A 1 116 ? -21.938 -0.286 -2.067 1.00 85.00 116 GLN A N 1
ATOM 871 C CA . GLN A 1 116 ? -21.750 -1.282 -3.123 1.00 85.00 116 GLN A CA 1
ATOM 872 C C . GLN A 1 116 ? -22.090 -0.712 -4.506 1.00 85.00 116 GLN A C 1
ATOM 874 O O . GLN A 1 116 ? -21.328 -0.903 -5.451 1.00 85.00 116 GLN A O 1
ATOM 879 N N . SER A 1 117 ? -23.174 0.064 -4.624 1.00 87.94 117 SER A N 1
ATOM 880 C CA . SER A 1 117 ? -23.550 0.717 -5.886 1.00 87.94 117 SER A CA 1
ATOM 881 C C . SER A 1 117 ? -22.504 1.736 -6.334 1.00 87.94 117 SER A C 1
ATOM 883 O O . SER A 1 117 ? -22.108 1.738 -7.497 1.00 87.94 117 SER A O 1
ATOM 885 N N . ARG A 1 118 ? -22.010 2.577 -5.414 1.00 82.88 118 ARG A N 1
ATOM 886 C CA . ARG A 1 118 ? -20.956 3.553 -5.719 1.00 82.88 118 ARG A CA 1
ATOM 887 C C . ARG A 1 118 ? -19.671 2.865 -6.175 1.00 82.88 118 ARG A C 1
ATOM 889 O O . ARG A 1 118 ? -19.116 3.266 -7.190 1.00 82.88 118 ARG A O 1
ATOM 896 N N . VAL A 1 119 ? -19.239 1.818 -5.469 1.00 84.75 119 VAL A N 1
ATOM 897 C CA . VAL A 1 119 ? -18.054 1.027 -5.839 1.00 84.75 119 VAL A CA 1
ATOM 898 C C . VAL A 1 119 ? -18.237 0.382 -7.215 1.00 84.75 119 VAL A C 1
ATOM 900 O O . VAL A 1 119 ? -17.330 0.441 -8.041 1.00 84.75 119 VAL A O 1
ATOM 903 N N . ALA A 1 120 ? -19.411 -0.189 -7.498 1.00 86.12 120 ALA A N 1
ATOM 904 C CA . ALA A 1 120 ? -19.700 -0.801 -8.792 1.00 86.12 120 ALA A CA 1
ATOM 905 C C . ALA A 1 120 ? -19.634 0.216 -9.944 1.00 86.12 120 ALA A C 1
ATOM 907 O O . ALA A 1 120 ? -19.011 -0.064 -10.969 1.00 86.12 120 ALA A O 1
ATOM 908 N N . VAL A 1 121 ? -20.234 1.399 -9.765 1.00 89.50 121 VAL A N 1
ATOM 909 C CA . VAL A 1 121 ? -20.176 2.492 -10.750 1.00 89.50 121 VAL A CA 1
ATOM 910 C C . VAL A 1 121 ? -18.739 2.967 -10.942 1.00 89.50 121 VAL A C 1
ATOM 912 O O . VAL A 1 121 ? -18.277 3.027 -12.077 1.00 89.50 121 VAL A O 1
ATOM 915 N N . GLU A 1 122 ? -18.009 3.226 -9.857 1.00 82.31 122 GLU A N 1
ATOM 916 C CA . GLU A 1 122 ? -16.624 3.697 -9.920 1.00 82.31 122 GLU A CA 1
ATOM 917 C C . GLU A 1 122 ? -15.732 2.699 -10.673 1.00 82.31 122 GLU A C 1
ATOM 919 O O . GLU A 1 122 ? -15.001 3.089 -11.582 1.00 82.31 122 GLU A O 1
ATOM 924 N N . ILE A 1 123 ? -15.841 1.399 -10.379 1.00 82.81 123 ILE A N 1
ATOM 925 C CA . ILE A 1 123 ? -15.101 0.347 -11.092 1.00 82.81 123 ILE A CA 1
ATOM 926 C C . ILE A 1 123 ? -15.493 0.300 -12.577 1.00 82.81 123 ILE A C 1
ATOM 928 O O . ILE A 1 123 ? -14.614 0.224 -13.440 1.00 82.81 123 ILE A O 1
ATOM 932 N N . ALA A 1 124 ? -16.788 0.362 -12.898 1.00 88.12 124 ALA A N 1
ATOM 933 C CA . ALA A 1 124 ? -17.263 0.351 -14.281 1.00 88.12 124 ALA A CA 1
ATOM 934 C C . ALA A 1 124 ? -16.733 1.555 -15.078 1.00 88.12 124 ALA A C 1
ATOM 936 O O . ALA A 1 124 ? -16.276 1.400 -16.213 1.00 88.12 124 ALA A O 1
ATOM 937 N N . GLU A 1 125 ? -16.718 2.742 -14.473 1.00 83.88 125 GLU A N 1
ATOM 938 C CA . GLU A 1 125 ? -16.128 3.943 -15.061 1.00 83.88 125 GLU A CA 1
ATOM 939 C C . GLU A 1 125 ? -14.622 3.777 -15.294 1.00 83.88 125 GLU A C 1
ATOM 941 O O . GLU A 1 125 ? -14.139 4.123 -16.375 1.00 83.88 125 GLU A O 1
ATOM 946 N N . GLN A 1 126 ? -13.876 3.185 -14.350 1.00 76.81 126 GLN A N 1
ATOM 947 C CA . GLN A 1 126 ? -12.455 2.881 -14.569 1.00 76.81 126 GLN A CA 1
ATOM 948 C C . GLN A 1 126 ? -12.255 1.944 -15.775 1.00 76.81 126 GLN A C 1
ATOM 950 O O . GLN A 1 126 ? -11.346 2.182 -16.570 1.00 76.81 126 GLN A O 1
ATOM 955 N N . PHE A 1 127 ? -13.109 0.929 -15.975 1.00 75.69 127 PHE A N 1
ATOM 956 C CA . PHE A 1 127 ? -13.036 0.045 -17.150 1.00 75.69 127 PHE A CA 1
ATOM 957 C C . PHE A 1 127 ? -13.312 0.778 -18.467 1.00 75.69 127 PHE A C 1
ATOM 959 O O . PHE A 1 127 ? -12.596 0.567 -19.447 1.00 75.69 127 PHE A O 1
ATOM 966 N N . VAL A 1 128 ? -14.318 1.656 -18.507 1.00 79.25 128 VAL A N 1
ATOM 967 C CA . VAL A 1 128 ? -14.627 2.459 -19.704 1.00 79.25 128 VAL A CA 1
ATOM 968 C C . VAL A 1 128 ? -13.457 3.375 -20.059 1.00 79.25 128 VAL A C 1
ATOM 970 O O . VAL A 1 128 ? -13.071 3.461 -21.225 1.00 79.25 128 VAL A O 1
ATOM 973 N N . ARG A 1 129 ? -12.867 4.034 -19.058 1.00 68.50 129 ARG A N 1
ATOM 974 C CA . ARG A 1 129 ? -11.690 4.896 -19.233 1.00 68.50 129 ARG A CA 1
ATOM 975 C C . ARG A 1 129 ? -10.499 4.104 -19.751 1.00 68.50 129 ARG A C 1
ATOM 977 O O . ARG A 1 129 ? -9.881 4.501 -20.737 1.00 68.50 129 ARG A O 1
ATOM 984 N N . LEU A 1 130 ? -10.249 2.937 -19.163 1.00 66.94 130 LEU A N 1
ATOM 985 C CA . LEU A 1 130 ? -9.194 2.035 -19.607 1.00 66.94 130 LEU A CA 1
ATOM 986 C C . LEU A 1 130 ? -9.381 1.614 -21.072 1.00 66.94 130 LEU A C 1
ATOM 988 O O . LEU A 1 130 ? -8.439 1.691 -21.857 1.00 66.94 130 LEU A O 1
ATOM 992 N N . ALA A 1 131 ? -10.602 1.240 -21.469 1.00 63.47 131 ALA A N 1
ATOM 993 C CA . ALA A 1 131 ? -10.927 0.854 -22.844 1.00 63.47 131 ALA A CA 1
ATOM 994 C C . ALA A 1 131 ? -10.741 1.999 -23.858 1.00 63.47 131 ALA A C 1
ATOM 996 O O . ALA A 1 131 ? -10.473 1.752 -25.033 1.00 63.47 131 ALA A O 1
ATOM 997 N N . ARG A 1 132 ? -10.849 3.254 -23.408 1.00 63.50 132 ARG A N 1
ATOM 998 C CA . ARG A 1 132 ? -10.582 4.460 -24.209 1.00 63.50 132 ARG A CA 1
ATOM 999 C C . ARG A 1 132 ? -9.109 4.878 -24.210 1.00 63.50 132 ARG A C 1
ATOM 1001 O O . ARG A 1 132 ? -8.760 5.866 -24.850 1.00 63.50 132 ARG A O 1
ATOM 1008 N N . GLY A 1 133 ? -8.240 4.138 -23.518 1.00 50.03 133 GLY A N 1
ATOM 1009 C CA . GLY A 1 133 ? -6.826 4.479 -23.364 1.00 50.03 133 GLY A CA 1
ATOM 1010 C C . GLY A 1 133 ? -6.578 5.661 -22.421 1.00 50.03 133 GLY A C 1
ATOM 1011 O O . GLY A 1 133 ? -5.506 6.265 -22.465 1.00 50.03 133 GLY A O 1
ATOM 1012 N N . GLU A 1 134 ? -7.555 6.009 -21.586 1.00 56.62 134 GLU A N 1
ATOM 1013 C CA . GLU A 1 134 ? -7.421 7.031 -20.553 1.00 56.62 134 GLU A CA 1
ATOM 1014 C C . GLU A 1 134 ? -6.756 6.446 -19.295 1.00 56.62 134 GLU A C 1
ATOM 1016 O O . GLU A 1 134 ? -6.785 5.241 -19.041 1.00 56.62 134 GLU A O 1
ATOM 1021 N N . GLY A 1 135 ? -6.150 7.312 -18.479 1.00 55.78 135 GLY A N 1
ATOM 1022 C CA . GLY A 1 135 ? -5.592 6.901 -17.192 1.00 55.78 135 GLY A CA 1
ATOM 1023 C C . GLY A 1 135 ? -6.684 6.540 -16.185 1.00 55.78 135 GLY A C 1
ATOM 1024 O O . GLY A 1 135 ? -7.770 7.111 -16.203 1.00 55.78 135 GLY A O 1
ATOM 1025 N N . VAL A 1 136 ? -6.371 5.635 -15.264 1.00 65.00 136 VAL A N 1
ATOM 1026 C CA . VAL A 1 136 ? -7.257 5.253 -14.155 1.00 65.00 136 VAL A CA 1
ATOM 1027 C C . VAL A 1 136 ? -6.837 5.911 -12.839 1.00 65.00 136 VAL A C 1
ATOM 1029 O O . VAL A 1 136 ? -5.680 6.299 -12.654 1.00 65.00 136 VAL A O 1
ATOM 1032 N N . HIS A 1 137 ? -7.771 6.026 -11.902 1.00 56.91 137 HIS A N 1
ATOM 1033 C CA . HIS A 1 137 ? -7.528 6.544 -10.553 1.00 56.91 137 HIS A CA 1
ATOM 1034 C C . HIS A 1 137 ? -7.569 5.411 -9.520 1.00 56.91 137 HIS A C 1
ATOM 1036 O O . HIS A 1 137 ? -8.169 4.371 -9.763 1.00 56.91 137 HIS A O 1
ATOM 1042 N N . GLY A 1 138 ? -6.882 5.581 -8.384 1.00 58.62 138 GLY A N 1
ATOM 1043 C CA . GLY A 1 138 ? -6.882 4.578 -7.304 1.00 58.62 138 GLY A CA 1
ATOM 1044 C C . GLY A 1 138 ? -6.083 3.298 -7.594 1.00 58.62 138 GLY A C 1
ATOM 1045 O O . GLY A 1 138 ? -6.181 2.326 -6.852 1.00 58.62 138 GLY A O 1
ATOM 1046 N N . ALA A 1 139 ? -5.273 3.296 -8.655 1.00 62.50 139 ALA A N 1
ATOM 1047 C CA . ALA A 1 139 ? -4.402 2.196 -9.051 1.00 62.50 139 ALA A CA 1
ATOM 1048 C C . ALA A 1 139 ? -3.399 1.807 -7.945 1.00 62.50 139 ALA A C 1
ATOM 1050 O O . ALA A 1 139 ? -2.348 2.434 -7.811 1.00 62.50 139 ALA A O 1
ATOM 1051 N N . VAL A 1 140 ? -3.686 0.748 -7.186 1.00 54.53 140 VAL A N 1
ATOM 1052 C CA . VAL A 1 140 ? -2.769 0.210 -6.159 1.00 54.53 140 VAL A CA 1
ATOM 1053 C C . VAL A 1 140 ? -1.568 -0.513 -6.776 1.00 54.53 140 VAL A C 1
ATOM 1055 O O . VAL A 1 140 ? -0.459 -0.414 -6.262 1.00 54.53 140 VAL A O 1
ATOM 1058 N N . ASN A 1 141 ? -1.764 -1.125 -7.948 1.00 54.62 141 ASN A N 1
ATOM 1059 C CA . ASN A 1 141 ? -0.718 -1.767 -8.746 1.00 54.62 141 ASN A CA 1
ATOM 1060 C C . ASN A 1 141 ? -0.565 -1.030 -10.081 1.00 54.62 141 ASN A C 1
ATOM 1062 O O . ASN A 1 141 ? -0.865 -1.577 -11.139 1.00 54.62 141 ASN A O 1
ATOM 1066 N N . GLY A 1 142 ? -0.135 0.237 -10.044 1.00 50.91 142 GLY A N 1
ATOM 1067 C CA . GLY A 1 142 ? -0.003 1.094 -11.236 1.00 50.91 142 GLY A CA 1
ATOM 1068 C C . GLY A 1 142 ? 0.866 0.522 -12.369 1.00 50.91 142 GLY A C 1
ATOM 1069 O O . GLY A 1 142 ? 0.786 1.005 -13.493 1.00 50.91 142 GLY A O 1
ATOM 1070 N N . GLU A 1 143 ? 1.646 -0.527 -12.101 1.00 45.72 143 GLU A N 1
ATOM 1071 C CA . GLU A 1 143 ? 2.378 -1.308 -13.106 1.00 45.72 143 GLU A CA 1
ATOM 1072 C C . GLU A 1 143 ? 1.448 -2.092 -14.056 1.00 45.72 143 GLU A C 1
ATOM 1074 O O . GLU A 1 143 ? 1.805 -2.319 -15.206 1.00 45.72 143 GLU A O 1
ATOM 1079 N N . GLY A 1 144 ? 0.232 -2.449 -13.620 1.00 45.97 144 GLY A N 1
ATOM 1080 C CA . GLY A 1 144 ? -0.761 -3.172 -14.428 1.00 45.97 144 GLY A CA 1
ATOM 1081 C C . GLY A 1 144 ? -1.741 -2.283 -15.200 1.00 45.97 144 GLY A C 1
ATOM 1082 O O . GLY A 1 144 ? -2.528 -2.784 -15.998 1.00 45.97 144 GLY A O 1
ATOM 1083 N N . LEU A 1 145 ? -1.714 -0.965 -14.979 1.00 45.25 145 LEU A N 1
ATOM 1084 C CA . LEU A 1 145 ? -2.693 -0.021 -15.543 1.00 45.25 145 LEU A CA 1
ATOM 1085 C C . LEU A 1 145 ? -2.191 0.745 -16.770 1.00 45.25 145 LEU A C 1
ATOM 1087 O O . LEU A 1 145 ? -2.882 1.603 -17.313 1.00 45.25 145 LEU A O 1
ATOM 1091 N N . ALA A 1 146 ? -1.036 0.336 -17.287 1.00 48.66 146 ALA A N 1
ATOM 1092 C CA . ALA A 1 146 ? -0.652 0.542 -18.673 1.00 48.66 146 ALA A CA 1
ATOM 1093 C C . ALA A 1 146 ? -1.282 -0.558 -19.552 1.00 48.66 146 ALA A C 1
ATOM 1095 O O . ALA A 1 146 ? -0.583 -1.421 -20.075 1.00 48.66 146 ALA A O 1
ATOM 1096 N N . ALA A 1 147 ? -2.613 -0.570 -19.687 1.00 48.22 147 ALA A N 1
ATOM 1097 C CA . ALA A 1 147 ? -3.359 -1.609 -20.415 1.00 48.22 147 ALA A CA 1
ATOM 1098 C C . ALA A 1 147 ? -3.258 -1.503 -21.952 1.00 48.22 147 ALA A C 1
ATOM 1100 O O . ALA A 1 147 ? -4.233 -1.676 -22.679 1.00 48.22 147 ALA A O 1
ATOM 1101 N N . ASN A 1 148 ? -2.056 -1.251 -22.463 1.00 58.38 148 ASN A N 1
ATOM 1102 C CA . ASN A 1 148 ? -1.668 -1.642 -23.808 1.00 58.38 148 ASN A CA 1
ATOM 1103 C C . ASN A 1 148 ? -0.385 -2.492 -23.671 1.00 58.38 148 ASN A C 1
ATOM 1105 O O . ASN A 1 148 ? 0.615 -1.973 -23.162 1.00 58.38 148 ASN A O 1
ATOM 1109 N N . PRO A 1 149 ? -0.382 -3.768 -24.112 1.00 60.50 149 PRO A N 1
ATOM 1110 C CA . PRO A 1 149 ? 0.806 -4.629 -24.107 1.00 60.50 149 PRO A CA 1
ATOM 1111 C C . PRO A 1 149 ? 2.051 -3.956 -24.700 1.00 60.50 149 PRO A C 1
ATOM 1113 O O . PRO A 1 149 ? 3.154 -4.123 -24.185 1.00 60.50 149 PRO A O 1
ATOM 1116 N N . GLU A 1 150 ? 1.863 -3.115 -25.720 1.00 62.56 150 GLU A N 1
ATOM 1117 C CA . GLU A 1 150 ? 2.913 -2.286 -26.312 1.00 62.56 150 GLU A CA 1
ATOM 1118 C C . GLU A 1 150 ? 3.524 -1.336 -25.269 1.00 62.56 150 GLU A C 1
ATOM 1120 O O . GLU A 1 150 ? 4.738 -1.281 -25.098 1.00 62.56 150 GLU A O 1
ATOM 1125 N N . THR A 1 151 ? 2.694 -0.614 -24.508 1.00 73.31 151 THR A N 1
ATOM 1126 C CA . THR A 1 151 ? 3.166 0.332 -23.484 1.00 73.31 151 THR A CA 1
ATOM 1127 C C . THR A 1 151 ? 3.823 -0.348 -22.291 1.00 73.31 151 THR A C 1
ATOM 1129 O O . THR A 1 151 ? 4.803 0.183 -21.770 1.00 73.31 151 THR A O 1
ATOM 1132 N N . ALA A 1 152 ? 3.328 -1.518 -21.883 1.00 75.25 152 ALA A N 1
ATOM 1133 C CA . ALA A 1 152 ? 3.918 -2.295 -20.799 1.00 75.25 152 ALA A CA 1
ATOM 1134 C C . ALA A 1 152 ? 5.343 -2.742 -21.153 1.00 75.25 152 ALA A C 1
ATOM 1136 O O . ALA A 1 152 ? 6.259 -2.613 -20.339 1.00 75.25 152 ALA A O 1
ATOM 1137 N N . ALA A 1 153 ? 5.555 -3.182 -22.394 1.00 79.94 153 ALA A N 1
ATOM 1138 C CA . ALA A 1 153 ? 6.865 -3.616 -22.852 1.00 79.94 153 ALA A CA 1
ATOM 1139 C C . ALA A 1 153 ? 7.876 -2.452 -22.919 1.00 79.94 153 ALA A C 1
ATOM 1141 O O . ALA A 1 153 ? 9.021 -2.600 -22.488 1.00 79.94 153 ALA A O 1
ATOM 1142 N N . TRP A 1 154 ? 7.438 -1.256 -23.331 1.00 85.56 154 TRP A N 1
ATOM 1143 C CA . TRP A 1 154 ? 8.273 -0.049 -23.290 1.00 85.56 154 TRP A CA 1
ATOM 1144 C C . TRP A 1 154 ? 8.593 0.432 -21.869 1.00 85.56 154 TRP A C 1
ATOM 1146 O O . TRP A 1 154 ? 9.713 0.870 -21.614 1.00 85.56 154 TRP A O 1
ATOM 1156 N N . GLN A 1 155 ? 7.646 0.344 -20.932 1.00 86.62 155 GLN A N 1
ATOM 1157 C CA . GLN A 1 155 ? 7.888 0.686 -19.525 1.00 86.62 155 GLN A CA 1
ATOM 1158 C C . GLN A 1 155 ? 8.861 -0.292 -18.871 1.00 86.62 155 GLN A C 1
ATOM 1160 O O . GLN A 1 155 ? 9.794 0.130 -18.187 1.00 86.62 155 GLN A O 1
ATOM 1165 N N . LEU A 1 156 ? 8.688 -1.591 -19.119 1.00 85.44 156 LEU A N 1
ATOM 1166 C CA . LEU A 1 156 ? 9.615 -2.611 -18.647 1.00 85.44 156 LEU A CA 1
ATOM 1167 C C . LEU A 1 156 ? 11.018 -2.370 -19.212 1.00 85.44 156 LEU A C 1
ATOM 1169 O O . LEU A 1 156 ? 11.987 -2.363 -18.453 1.00 85.44 156 LEU A O 1
ATOM 1173 N N . LEU A 1 157 ? 11.126 -2.082 -20.511 1.00 88.19 157 LEU A N 1
ATOM 1174 C CA . LEU A 1 157 ? 12.394 -1.717 -21.131 1.00 88.19 157 LEU A CA 1
ATOM 1175 C C . LEU A 1 157 ? 13.015 -0.479 -20.466 1.00 88.19 157 LEU A C 1
ATOM 1177 O O . LEU A 1 157 ? 14.169 -0.538 -20.051 1.00 88.19 157 LEU A O 1
ATOM 1181 N N . ALA A 1 158 ? 12.262 0.615 -20.306 1.00 91.00 158 ALA A N 1
ATOM 1182 C CA . ALA A 1 158 ? 12.745 1.843 -19.668 1.00 91.00 158 ALA A CA 1
ATOM 1183 C C . ALA A 1 158 ? 13.269 1.589 -18.248 1.00 91.00 158 ALA A C 1
ATOM 1185 O O . ALA A 1 158 ? 14.342 2.069 -17.881 1.00 91.00 158 ALA A O 1
ATOM 1186 N N . ARG A 1 159 ? 12.546 0.778 -17.468 1.00 91.69 159 ARG A N 1
ATOM 1187 C CA . ARG A 1 159 ? 12.949 0.376 -16.117 1.00 91.69 159 ARG A CA 1
ATOM 1188 C C . ARG A 1 159 ? 14.261 -0.401 -16.125 1.00 91.69 159 ARG A C 1
ATOM 1190 O O . ARG A 1 159 ? 15.163 -0.075 -15.356 1.00 91.69 159 ARG A O 1
ATOM 1197 N N . ARG A 1 160 ? 14.381 -1.415 -16.985 1.00 89.25 160 ARG A N 1
ATOM 1198 C CA . ARG A 1 160 ? 15.574 -2.273 -17.059 1.00 89.25 160 ARG A CA 1
ATOM 1199 C C . ARG A 1 160 ? 16.794 -1.518 -17.576 1.00 89.25 160 ARG A C 1
ATOM 1201 O O . ARG A 1 160 ? 17.868 -1.652 -16.999 1.00 89.25 160 ARG A O 1
ATOM 1208 N N . LEU A 1 161 ? 16.625 -0.680 -18.598 1.00 90.38 161 LEU A N 1
ATOM 1209 C CA . LEU A 1 161 ? 17.690 0.188 -19.100 1.00 90.38 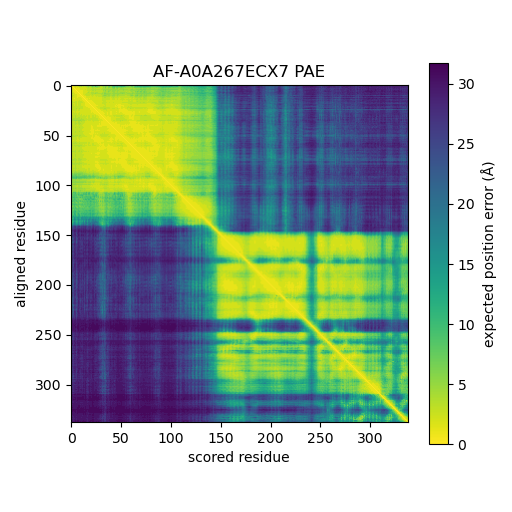161 LEU A CA 1
ATOM 1210 C C . LEU A 1 161 ? 18.160 1.166 -18.017 1.00 90.38 161 LEU A C 1
ATOM 1212 O O . LEU A 1 161 ? 19.361 1.316 -17.819 1.00 90.38 161 LEU A O 1
ATOM 1216 N N . ALA A 1 162 ? 17.247 1.778 -17.258 1.00 91.88 162 ALA A N 1
ATOM 1217 C CA . ALA A 1 162 ? 17.625 2.709 -16.196 1.00 91.88 162 ALA A CA 1
ATOM 1218 C C . ALA A 1 162 ? 18.339 2.006 -15.037 1.00 91.88 162 ALA A C 1
ATOM 1220 O O . ALA A 1 162 ? 19.326 2.525 -14.520 1.00 91.88 162 ALA A O 1
ATOM 1221 N N . GLN A 1 163 ? 17.881 0.806 -14.669 1.00 90.38 163 GLN A N 1
ATOM 1222 C CA . GLN A 1 163 ? 18.546 -0.040 -13.680 1.00 90.38 163 GLN A CA 1
ATOM 1223 C C . GLN A 1 163 ? 19.973 -0.389 -14.129 1.00 90.38 163 GLN A C 1
ATOM 1225 O O . GLN A 1 163 ? 20.912 -0.258 -13.349 1.00 90.38 163 GLN A O 1
ATOM 1230 N N . LEU A 1 164 ? 20.153 -0.769 -15.398 1.00 87.62 164 LEU A N 1
ATOM 1231 C CA . LEU A 1 164 ? 21.462 -1.088 -15.969 1.00 87.62 164 LEU A CA 1
ATOM 1232 C C . LEU A 1 164 ? 22.381 0.142 -16.015 1.00 87.62 164 LEU A C 1
ATOM 1234 O O . LEU A 1 164 ? 23.543 0.067 -15.613 1.00 87.62 164 LEU A O 1
ATOM 1238 N N . ALA A 1 165 ? 21.851 1.286 -16.456 1.00 87.31 165 ALA A N 1
ATOM 1239 C CA . ALA A 1 165 ? 22.583 2.544 -16.520 1.00 87.31 165 ALA A CA 1
ATOM 1240 C C . ALA A 1 165 ? 23.042 2.999 -15.127 1.00 87.31 165 ALA A C 1
ATOM 1242 O O . ALA A 1 165 ? 24.214 3.331 -14.950 1.00 87.31 165 ALA A O 1
ATOM 1243 N N . ALA A 1 166 ? 22.145 2.975 -14.137 1.00 88.38 166 ALA A N 1
ATOM 1244 C CA . ALA A 1 166 ? 22.435 3.363 -12.761 1.00 88.38 166 ALA A CA 1
ATOM 1245 C C . ALA A 1 166 ? 23.422 2.398 -12.082 1.00 88.38 166 ALA A C 1
ATOM 1247 O O . ALA A 1 166 ? 24.363 2.852 -11.429 1.00 88.38 166 ALA A O 1
ATOM 1248 N N . ALA A 1 167 ? 23.262 1.085 -12.283 1.00 86.56 167 ALA A N 1
ATOM 1249 C CA . ALA A 1 167 ? 24.174 0.076 -11.748 1.00 86.56 167 ALA A CA 1
ATOM 1250 C C . ALA A 1 167 ? 25.587 0.221 -12.328 1.00 86.56 167 ALA A C 1
ATOM 1252 O O . ALA A 1 167 ? 26.563 0.164 -11.584 1.00 86.56 167 ALA A O 1
ATOM 1253 N N . GLY A 1 168 ? 25.712 0.476 -13.635 1.00 80.69 168 GLY A N 1
ATOM 1254 C CA . GLY A 1 168 ? 27.016 0.698 -14.256 1.00 80.69 168 GLY A CA 1
ATOM 1255 C C . GLY A 1 168 ? 27.701 1.982 -13.786 1.00 80.69 168 GLY A C 1
ATOM 1256 O O . GLY A 1 168 ? 28.917 1.986 -13.595 1.00 80.69 168 GLY A O 1
ATOM 1257 N N . VAL A 1 169 ? 26.941 3.049 -13.514 1.00 81.38 169 VAL A N 1
ATOM 1258 C CA . VAL A 1 169 ? 27.485 4.248 -12.855 1.00 81.38 169 VAL A CA 1
ATOM 1259 C C . VAL A 1 169 ? 27.983 3.900 -11.453 1.00 81.38 169 VAL A C 1
ATOM 1261 O O . VAL A 1 169 ? 29.140 4.168 -11.155 1.00 81.38 169 VAL A O 1
ATOM 1264 N N . ALA A 1 170 ? 27.159 3.248 -10.625 1.00 82.56 170 ALA A N 1
ATOM 1265 C CA . ALA A 1 170 ? 27.531 2.873 -9.259 1.00 82.56 170 ALA A CA 1
ATOM 1266 C C . ALA A 1 170 ? 28.776 1.967 -9.207 1.00 82.56 170 ALA A C 1
ATOM 1268 O O . ALA A 1 170 ? 29.612 2.125 -8.317 1.00 82.56 170 ALA A O 1
ATOM 1269 N N . ALA A 1 171 ? 28.931 1.078 -10.192 1.00 77.88 171 ALA A N 1
ATOM 1270 C CA . ALA A 1 171 ? 30.092 0.209 -10.371 1.00 77.88 171 ALA A CA 1
ATOM 1271 C C . ALA A 1 171 ? 31.333 0.920 -10.959 1.00 77.88 171 ALA A C 1
ATOM 1273 O O . ALA A 1 171 ? 32.353 0.277 -11.193 1.00 77.88 171 ALA A O 1
ATOM 1274 N N . GLY A 1 172 ? 31.268 2.231 -11.223 1.00 75.00 172 GLY A N 1
ATOM 1275 C CA . GLY A 1 172 ? 32.381 3.027 -11.751 1.00 75.00 172 GLY A CA 1
ATOM 1276 C C . GLY A 1 172 ? 32.643 2.862 -13.253 1.00 75.00 172 GLY A C 1
ATOM 1277 O O . GLY A 1 172 ? 33.590 3.454 -13.778 1.00 75.00 172 GLY A O 1
ATOM 1278 N N . LEU A 1 173 ? 31.796 2.118 -13.974 1.00 71.81 173 LEU A N 1
ATOM 1279 C CA . LEU A 1 173 ? 31.945 1.858 -15.414 1.00 71.81 173 LEU A CA 1
ATOM 1280 C C . LEU A 1 173 ? 31.759 3.132 -16.251 1.00 71.81 173 LEU A C 1
ATOM 1282 O O . LEU A 1 173 ? 32.359 3.288 -17.314 1.00 71.81 173 LEU A O 1
ATOM 1286 N N . ALA A 1 174 ? 30.956 4.073 -15.749 1.00 67.25 174 ALA A N 1
ATOM 1287 C CA . ALA A 1 174 ? 30.633 5.332 -16.416 1.00 67.25 174 ALA A CA 1
ATOM 1288 C C . ALA A 1 174 ? 31.524 6.517 -15.981 1.00 67.25 174 ALA A C 1
ATOM 1290 O O . ALA A 1 174 ? 31.248 7.661 -16.342 1.00 67.25 174 ALA A O 1
ATOM 1291 N N . GLY A 1 175 ? 32.597 6.280 -15.215 1.00 66.75 175 GLY A N 1
ATOM 1292 C CA . GLY A 1 175 ? 33.447 7.333 -14.643 1.00 66.75 175 GLY A CA 1
ATOM 1293 C C . GLY A 1 175 ? 33.168 7.626 -13.165 1.00 66.75 175 GLY A C 1
ATOM 1294 O O . GLY A 1 175 ? 32.478 6.846 -12.516 1.00 66.75 175 GLY A O 1
ATOM 1295 N N . PRO A 1 176 ? 33.755 8.703 -12.605 1.00 64.44 176 PRO A N 1
ATOM 1296 C CA . PRO A 1 176 ? 33.681 8.978 -11.173 1.00 64.44 176 PRO A CA 1
ATOM 1297 C C . PRO A 1 176 ? 32.236 9.192 -10.711 1.00 64.44 176 PRO A C 1
ATOM 1299 O O . PRO A 1 176 ? 31.434 9.835 -11.394 1.00 64.44 176 PRO A O 1
ATOM 1302 N N . ASN A 1 177 ? 31.921 8.664 -9.528 1.00 67.12 177 ASN A N 1
ATOM 1303 C CA . ASN A 1 177 ? 30.636 8.891 -8.882 1.00 67.12 177 ASN A CA 1
ATOM 1304 C C . ASN A 1 177 ? 30.528 10.363 -8.473 1.00 67.12 177 ASN A C 1
ATOM 1306 O O . ASN A 1 177 ? 31.362 10.863 -7.724 1.00 67.12 177 ASN A O 1
ATOM 1310 N N . GLY A 1 178 ? 29.508 11.047 -8.988 1.00 69.25 178 GLY A N 1
ATOM 1311 C CA . GLY A 1 178 ? 29.094 12.366 -8.515 1.00 69.25 178 GLY A CA 1
ATOM 1312 C C . GLY A 1 178 ? 27.828 12.277 -7.665 1.00 69.25 178 GLY A C 1
ATOM 1313 O O . GLY A 1 178 ? 27.118 11.271 -7.713 1.00 69.25 178 GLY A O 1
ATOM 1314 N N . ASP A 1 179 ? 27.513 13.360 -6.956 1.00 73.06 179 ASP A N 1
ATOM 1315 C CA . ASP A 1 179 ? 26.401 13.427 -5.991 1.00 73.06 179 ASP A CA 1
ATOM 1316 C C . ASP A 1 179 ? 25.013 13.243 -6.623 1.00 73.06 179 ASP A C 1
ATOM 1318 O O . ASP A 1 179 ? 24.068 12.813 -5.962 1.00 73.06 179 ASP A O 1
ATOM 1322 N N . ARG A 1 180 ? 24.877 13.559 -7.917 1.00 84.12 180 ARG A N 1
ATOM 1323 C CA . ARG A 1 180 ? 23.623 13.435 -8.671 1.00 84.12 180 ARG A CA 1
ATOM 1324 C C . ARG A 1 180 ? 23.776 12.528 -9.877 1.00 84.12 180 ARG A C 1
ATOM 1326 O O . ARG A 1 180 ? 24.802 12.561 -10.561 1.00 84.12 180 ARG A O 1
ATOM 1333 N N . LEU A 1 181 ? 22.739 11.742 -10.148 1.00 86.81 181 LEU A N 1
ATOM 1334 C CA . LEU A 1 181 ? 22.611 10.898 -11.331 1.00 86.81 181 LEU A CA 1
ATOM 1335 C C . LEU A 1 181 ? 21.557 11.511 -12.251 1.00 86.81 181 LEU A C 1
ATOM 1337 O O . LEU A 1 181 ? 20.383 11.523 -11.903 1.00 86.81 181 LEU A O 1
ATOM 1341 N N . ARG A 1 182 ? 21.961 11.986 -13.427 1.00 88.25 182 ARG A N 1
ATOM 1342 C CA . ARG A 1 182 ? 21.013 12.362 -14.477 1.00 88.25 182 ARG A CA 1
ATOM 1343 C C . ARG A 1 182 ? 20.888 11.232 -15.481 1.00 88.25 182 ARG A C 1
ATOM 1345 O O . ARG A 1 182 ? 21.902 10.772 -16.000 1.00 88.25 182 ARG A O 1
ATOM 1352 N N . LEU A 1 183 ? 19.658 10.810 -15.734 1.00 88.94 183 LEU A N 1
ATOM 1353 C CA . LEU A 1 183 ? 19.295 9.875 -16.788 1.00 88.94 183 LEU A CA 1
ATOM 1354 C C . LEU A 1 183 ? 18.476 10.632 -17.822 1.00 88.94 183 LEU A C 1
ATOM 1356 O O . LEU A 1 183 ? 17.489 11.277 -17.475 1.00 88.94 183 LEU A O 1
ATOM 1360 N N . ARG A 1 184 ? 18.857 10.537 -19.088 1.00 90.44 184 ARG A N 1
ATOM 1361 C CA . ARG A 1 184 ? 18.088 11.115 -20.183 1.00 90.44 184 ARG A CA 1
ATOM 1362 C C . ARG A 1 184 ? 17.571 9.988 -21.064 1.00 90.44 184 ARG A C 1
ATOM 1364 O O . ARG A 1 184 ? 18.334 9.189 -21.590 1.00 90.44 184 ARG A O 1
ATOM 1371 N N . LEU A 1 185 ? 16.250 9.900 -21.174 1.00 89.62 185 LEU A N 1
ATOM 1372 C CA . LEU A 1 185 ? 15.564 8.939 -22.028 1.00 89.62 185 LEU A CA 1
ATOM 1373 C C . LEU A 1 185 ? 15.386 9.558 -23.406 1.00 89.62 185 LEU A C 1
ATOM 1375 O O . LEU A 1 185 ? 14.708 10.574 -23.538 1.00 89.62 185 LEU A O 1
ATOM 1379 N N . ARG A 1 186 ? 15.936 8.913 -24.427 1.00 88.88 186 ARG A N 1
ATOM 1380 C CA . ARG A 1 186 ? 15.768 9.284 -25.828 1.00 88.88 186 ARG A CA 1
ATOM 1381 C C . ARG A 1 186 ? 14.871 8.285 -26.520 1.00 88.88 186 ARG A C 1
ATOM 1383 O O . ARG A 1 186 ? 15.160 7.087 -26.539 1.00 88.88 186 ARG A O 1
ATOM 1390 N N . ALA A 1 187 ? 13.779 8.783 -27.085 1.00 86.38 187 ALA A N 1
ATOM 1391 C CA . ALA A 1 187 ? 12.802 7.954 -27.768 1.00 86.38 187 ALA A CA 1
ATOM 1392 C C . ALA A 1 187 ? 12.329 8.595 -29.085 1.00 86.38 187 ALA A C 1
ATOM 1394 O O . ALA A 1 187 ? 12.264 9.820 -29.187 1.00 86.38 187 ALA A O 1
ATOM 1395 N N . PRO A 1 188 ? 11.947 7.791 -30.088 1.00 83.06 188 PRO A N 1
ATOM 1396 C CA . PRO A 1 188 ? 11.301 8.266 -31.304 1.00 83.06 188 PRO A CA 1
ATOM 1397 C C . PRO A 1 188 ? 10.028 9.069 -31.038 1.00 83.06 188 PRO A C 1
ATOM 1399 O O . PRO A 1 188 ? 9.312 8.817 -30.067 1.00 83.06 188 PRO A O 1
ATOM 1402 N N . ALA A 1 189 ? 9.661 9.941 -31.983 1.00 82.50 189 ALA A N 1
ATOM 1403 C CA . ALA A 1 189 ? 8.424 10.726 -31.921 1.00 82.50 189 ALA A CA 1
ATOM 1404 C C . ALA A 1 189 ? 7.159 9.867 -31.705 1.00 82.50 189 ALA A C 1
ATOM 1406 O O . ALA A 1 189 ? 6.235 10.292 -31.015 1.00 82.50 189 ALA A O 1
ATOM 1407 N N . ALA A 1 190 ? 7.139 8.629 -32.214 1.00 79.56 190 ALA A N 1
ATOM 1408 C CA . ALA A 1 190 ? 6.041 7.680 -32.007 1.00 79.56 190 ALA A CA 1
ATOM 1409 C C . ALA A 1 190 ? 5.788 7.340 -30.521 1.00 79.56 190 ALA A C 1
ATOM 1411 O O . ALA A 1 190 ? 4.656 7.045 -30.134 1.00 79.56 190 ALA A O 1
ATOM 1412 N N . LEU A 1 191 ? 6.821 7.418 -29.675 1.00 79.94 191 LEU A N 1
ATOM 1413 C CA . LEU A 1 191 ? 6.743 7.146 -28.238 1.00 79.94 191 LEU A CA 1
ATOM 1414 C C . LEU A 1 191 ? 6.578 8.418 -27.396 1.00 79.94 191 LEU A C 1
ATOM 1416 O O . LEU A 1 191 ? 6.489 8.319 -26.174 1.00 79.94 191 LEU A O 1
ATOM 1420 N N . ALA A 1 192 ? 6.476 9.604 -28.006 1.00 83.12 192 ALA A N 1
ATOM 1421 C CA . ALA A 1 192 ? 6.346 10.869 -27.276 1.00 83.12 192 ALA A CA 1
ATOM 1422 C C . ALA A 1 192 ? 5.125 10.888 -26.336 1.00 83.12 192 ALA A C 1
ATOM 1424 O O . ALA A 1 192 ? 5.202 11.400 -25.219 1.00 83.12 192 ALA A O 1
ATOM 1425 N N . ARG A 1 193 ? 4.018 10.236 -26.729 1.00 81.00 193 ARG A N 1
ATOM 1426 C CA . ARG A 1 193 ? 2.821 10.071 -25.879 1.00 81.00 193 ARG A CA 1
ATOM 1427 C C . ARG A 1 193 ? 3.088 9.292 -24.583 1.00 81.00 193 ARG A C 1
ATOM 1429 O O . ARG A 1 193 ? 2.304 9.379 -23.644 1.00 81.00 193 ARG A O 1
ATOM 1436 N N . LEU A 1 194 ? 4.179 8.526 -24.534 1.00 83.38 194 LEU A N 1
ATOM 1437 C CA . LEU A 1 194 ? 4.594 7.708 -23.397 1.00 83.38 194 LEU A CA 1
ATOM 1438 C C . LEU A 1 194 ? 5.679 8.379 -22.545 1.00 83.38 194 LEU A C 1
ATOM 1440 O O . LEU A 1 194 ? 6.180 7.744 -21.623 1.00 83.38 194 LEU A O 1
ATOM 1444 N N . ALA A 1 195 ? 6.025 9.647 -22.785 1.00 86.62 195 ALA A N 1
ATOM 1445 C CA . ALA A 1 195 ? 7.097 10.333 -22.058 1.00 86.62 195 ALA A CA 1
ATOM 1446 C C . ALA A 1 195 ? 6.988 10.169 -20.530 1.00 86.62 195 ALA A C 1
ATOM 1448 O O . ALA A 1 195 ? 7.891 9.637 -19.889 1.00 86.62 195 ALA A O 1
ATOM 1449 N N . ARG A 1 196 ? 5.831 10.523 -19.953 1.00 87.38 196 ARG A N 1
ATOM 1450 C CA . ARG A 1 196 ? 5.585 10.426 -18.502 1.00 87.38 196 ARG A CA 1
ATOM 1451 C C . ARG A 1 196 ? 5.701 8.997 -17.949 1.00 87.38 196 ARG A C 1
ATOM 1453 O O . ARG A 1 196 ? 6.437 8.815 -16.979 1.00 87.38 196 ARG A O 1
ATOM 1460 N N . PRO A 1 197 ? 5.008 7.979 -18.501 1.00 86.56 197 PRO A N 1
ATOM 1461 C CA . PRO A 1 197 ? 5.151 6.616 -17.997 1.00 86.56 197 PRO A CA 1
ATOM 1462 C C . PRO A 1 197 ? 6.566 6.049 -18.172 1.00 86.56 197 PRO A C 1
ATOM 1464 O O . PRO A 1 197 ? 7.025 5.324 -17.293 1.00 86.56 197 PRO A O 1
ATOM 1467 N N . LEU A 1 198 ? 7.285 6.402 -19.244 1.00 89.25 198 LEU A N 1
ATOM 1468 C CA . LEU A 1 198 ? 8.672 5.966 -19.438 1.00 89.25 198 LEU A CA 1
ATOM 1469 C C . LEU A 1 198 ? 9.623 6.620 -18.429 1.00 89.25 198 LEU A C 1
ATOM 1471 O O . LEU A 1 198 ? 10.446 5.921 -17.843 1.00 89.25 198 LEU A O 1
ATOM 1475 N N . GLN A 1 199 ? 9.462 7.918 -18.147 1.00 91.75 199 GLN A N 1
ATOM 1476 C CA . GLN A 1 199 ? 10.215 8.604 -17.089 1.00 91.75 199 GLN A CA 1
ATOM 1477 C C . GLN A 1 199 ? 9.959 7.981 -15.715 1.00 91.75 199 GLN A C 1
ATOM 1479 O O . GLN A 1 199 ? 10.900 7.742 -14.961 1.00 91.75 199 GLN A O 1
ATOM 1484 N N . ALA A 1 200 ? 8.700 7.679 -15.387 1.00 89.19 200 ALA A N 1
ATOM 1485 C CA . ALA A 1 200 ? 8.353 7.033 -14.125 1.00 89.19 200 ALA A CA 1
ATOM 1486 C C . ALA A 1 200 ? 8.956 5.624 -14.010 1.00 89.19 200 ALA A C 1
ATOM 1488 O O . ALA A 1 200 ? 9.479 5.265 -12.954 1.00 89.19 200 ALA A O 1
ATOM 1489 N N . ALA A 1 201 ? 8.931 4.844 -15.094 1.00 90.56 201 ALA A N 1
ATOM 1490 C CA . ALA A 1 201 ? 9.502 3.502 -15.123 1.00 90.56 201 ALA A CA 1
ATOM 1491 C C . ALA A 1 201 ? 11.030 3.523 -14.993 1.00 90.56 201 ALA A C 1
ATOM 1493 O O . ALA A 1 201 ? 11.593 2.752 -14.214 1.00 90.56 201 ALA A O 1
ATOM 1494 N N . ALA A 1 202 ? 11.699 4.446 -15.685 1.00 93.19 202 ALA A N 1
ATOM 1495 C CA . ALA A 1 202 ? 13.134 4.649 -15.542 1.00 93.19 202 ALA A CA 1
ATOM 1496 C C . ALA A 1 202 ? 13.520 5.120 -14.130 1.00 93.19 202 ALA A C 1
ATOM 1498 O O . ALA A 1 202 ? 14.452 4.577 -13.540 1.00 93.19 202 ALA A O 1
ATOM 1499 N N . ALA A 1 203 ? 12.770 6.058 -13.543 1.00 92.94 203 ALA A N 1
ATOM 1500 C CA . ALA A 1 203 ? 12.979 6.499 -12.164 1.00 92.94 203 ALA A CA 1
ATOM 1501 C C . ALA A 1 203 ? 12.866 5.334 -11.164 1.00 92.94 203 ALA A C 1
ATOM 1503 O O . ALA A 1 203 ? 13.733 5.169 -10.307 1.00 92.94 203 ALA A O 1
ATOM 1504 N N . ALA A 1 204 ? 11.844 4.483 -11.309 1.00 90.12 204 ALA A N 1
ATOM 1505 C CA . ALA A 1 204 ? 11.684 3.282 -10.489 1.00 90.12 204 ALA A CA 1
ATOM 1506 C C . ALA A 1 204 ? 12.842 2.281 -10.676 1.00 90.12 204 ALA A C 1
ATOM 1508 O O . ALA A 1 204 ? 13.315 1.690 -9.706 1.00 90.12 204 ALA A O 1
ATOM 1509 N N . GLY A 1 205 ? 13.332 2.109 -11.908 1.00 90.94 205 GLY A N 1
ATOM 1510 C CA . GLY A 1 205 ? 14.485 1.254 -12.209 1.00 90.94 205 GLY A CA 1
ATOM 1511 C C . GLY A 1 205 ? 15.782 1.740 -11.563 1.00 90.94 205 GLY A C 1
ATOM 1512 O O . GLY A 1 205 ? 16.527 0.942 -10.999 1.00 90.94 205 GLY A O 1
ATOM 1513 N N . ALA A 1 206 ? 16.027 3.050 -11.590 1.00 92.00 206 ALA A N 1
ATOM 1514 C CA . ALA A 1 206 ? 17.201 3.661 -10.971 1.00 92.00 206 ALA A CA 1
ATOM 1515 C C . ALA A 1 206 ? 17.147 3.633 -9.431 1.00 92.00 206 ALA A C 1
ATOM 1517 O O . ALA A 1 206 ? 18.164 3.410 -8.782 1.00 92.00 206 ALA A O 1
ATOM 1518 N N . LEU A 1 207 ? 15.967 3.811 -8.829 1.00 91.56 207 LEU A N 1
ATOM 1519 C CA . LEU A 1 207 ? 15.777 3.678 -7.377 1.00 91.56 207 LEU A CA 1
ATOM 1520 C C . LEU A 1 207 ? 16.053 2.252 -6.878 1.00 91.56 207 LEU A C 1
ATOM 1522 O O . LEU A 1 207 ? 16.628 2.074 -5.802 1.00 91.56 207 LEU A O 1
ATOM 1526 N N . ALA A 1 208 ? 15.725 1.238 -7.684 1.00 89.88 208 ALA A N 1
ATOM 1527 C CA . ALA A 1 208 ? 15.959 -0.158 -7.328 1.00 89.88 208 ALA A CA 1
ATOM 1528 C C . ALA A 1 208 ? 17.449 -0.469 -7.095 1.00 89.88 208 ALA A C 1
ATOM 1530 O O . ALA A 1 208 ? 17.773 -1.282 -6.231 1.00 89.88 208 ALA A O 1
ATOM 1531 N N . THR A 1 209 ? 18.377 0.214 -7.782 1.00 86.88 209 THR A N 1
ATOM 1532 C CA . THR A 1 209 ? 19.825 0.037 -7.542 1.00 86.88 209 THR A CA 1
ATOM 1533 C C . THR A 1 209 ? 20.290 0.624 -6.209 1.00 86.88 209 THR A C 1
ATOM 1535 O O . THR A 1 209 ? 21.437 0.429 -5.821 1.00 86.88 209 THR A O 1
ATOM 1538 N N . ARG A 1 210 ? 19.417 1.355 -5.509 1.00 86.44 210 ARG A N 1
ATOM 1539 C CA . ARG A 1 210 ? 19.645 1.921 -4.174 1.00 86.44 210 ARG A CA 1
ATOM 1540 C C . ARG A 1 210 ? 18.833 1.213 -3.088 1.00 86.44 210 ARG A C 1
ATOM 1542 O O . ARG A 1 210 ? 18.739 1.714 -1.974 1.00 86.44 210 ARG A O 1
ATOM 1549 N N . GLY A 1 211 ? 18.246 0.057 -3.408 1.00 83.38 211 GLY A N 1
ATOM 1550 C CA . GLY A 1 211 ? 17.458 -0.744 -2.471 1.00 83.38 211 GLY A CA 1
ATOM 1551 C C . GLY A 1 211 ? 16.019 -0.263 -2.264 1.00 83.38 211 GLY A C 1
ATOM 1552 O O . GLY A 1 211 ? 15.316 -0.834 -1.436 1.00 83.38 211 GLY A O 1
ATOM 1553 N N . GLU A 1 212 ? 15.547 0.744 -3.010 1.00 83.19 212 GLU A N 1
ATOM 1554 C CA . GLU A 1 212 ? 14.150 1.189 -2.953 1.00 83.19 212 GLU A CA 1
ATOM 1555 C C . GLU A 1 212 ? 13.335 0.530 -4.078 1.00 83.19 212 GLU A C 1
ATOM 1557 O O . GLU A 1 212 ? 13.460 0.882 -5.252 1.00 83.19 212 GLU A O 1
ATOM 1562 N N . SER A 1 213 ? 12.479 -0.433 -3.719 1.00 79.56 213 SER A N 1
ATOM 1563 C CA . SER A 1 213 ? 11.518 -1.032 -4.651 1.00 79.56 213 SER A CA 1
ATOM 1564 C C . SER A 1 213 ? 10.229 -0.215 -4.671 1.00 79.56 213 SER A C 1
ATOM 1566 O O . SER A 1 213 ? 9.559 -0.069 -3.647 1.00 79.56 213 SER A O 1
ATOM 1568 N N . ARG A 1 214 ? 9.880 0.339 -5.837 1.00 73.69 214 ARG A N 1
ATOM 1569 C CA . ARG A 1 214 ? 8.722 1.225 -6.002 1.00 73.69 214 ARG A CA 1
ATOM 1570 C C . ARG A 1 214 ? 8.018 0.988 -7.334 1.00 73.69 214 ARG A C 1
ATOM 1572 O O . ARG A 1 214 ? 8.666 0.666 -8.329 1.00 73.69 214 ARG A O 1
ATOM 1579 N N . GLY A 1 215 ? 6.700 1.188 -7.345 1.00 74.25 215 GLY A N 1
ATOM 1580 C CA . GLY A 1 215 ? 5.907 1.283 -8.573 1.00 74.25 215 GLY A CA 1
ATOM 1581 C C . GLY A 1 215 ? 6.031 2.659 -9.242 1.00 74.25 215 GLY A C 1
ATOM 1582 O O . GLY A 1 215 ? 6.760 3.530 -8.773 1.00 74.25 215 GLY A O 1
ATOM 1583 N N . LEU A 1 216 ? 5.284 2.885 -10.327 1.00 78.44 216 LEU A N 1
ATOM 1584 C CA . LEU A 1 216 ? 5.375 4.113 -11.140 1.00 78.44 216 LEU A CA 1
ATOM 1585 C C . LEU A 1 216 ? 4.861 5.377 -10.426 1.00 78.44 216 LEU A C 1
ATOM 1587 O O . LEU A 1 216 ? 5.339 6.487 -10.679 1.00 78.44 216 LEU A O 1
ATOM 1591 N N . VAL A 1 217 ? 3.873 5.230 -9.538 1.00 72.50 217 VAL A N 1
ATOM 1592 C CA . VAL A 1 217 ? 3.209 6.362 -8.878 1.00 72.50 217 VAL A CA 1
ATOM 1593 C C . VAL A 1 217 ? 4.190 7.068 -7.941 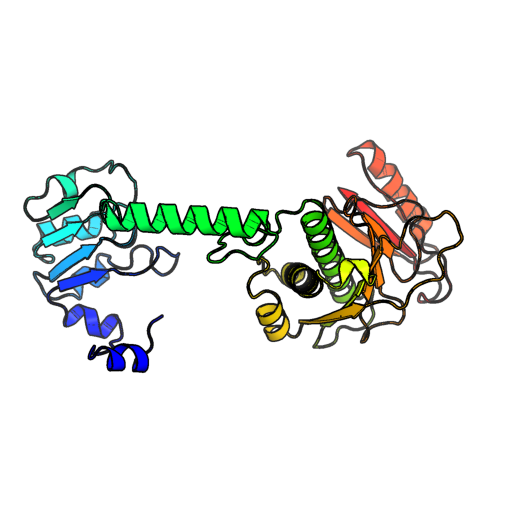1.00 72.50 217 VAL A C 1
ATOM 1595 O O . VAL A 1 217 ? 4.683 6.501 -6.970 1.00 72.50 217 VAL A O 1
ATOM 1598 N N . GLY A 1 218 ? 4.493 8.332 -8.245 1.00 76.44 218 GLY A N 1
ATOM 1599 C CA . GLY A 1 218 ? 5.433 9.140 -7.467 1.00 76.44 218 GLY A CA 1
ATOM 1600 C C . GLY A 1 218 ? 6.902 8.713 -7.590 1.00 76.44 218 GLY A C 1
ATOM 1601 O O . GLY A 1 218 ? 7.724 9.226 -6.831 1.00 76.44 218 GLY A O 1
ATOM 1602 N N . ALA A 1 219 ? 7.254 7.807 -8.513 1.00 84.44 219 ALA A N 1
ATOM 1603 C CA . ALA A 1 219 ? 8.630 7.341 -8.713 1.00 84.44 219 ALA A CA 1
ATOM 1604 C C . ALA A 1 219 ? 9.596 8.495 -9.014 1.00 84.44 219 ALA A C 1
ATOM 1606 O O . ALA A 1 219 ? 10.635 8.608 -8.374 1.00 84.44 219 ALA A O 1
ATOM 1607 N N . VAL A 1 220 ? 9.210 9.408 -9.912 1.00 88.50 220 VAL A N 1
ATOM 1608 C CA . VAL A 1 220 ? 10.020 10.587 -10.274 1.00 88.50 220 VAL A CA 1
ATOM 1609 C C . VAL A 1 220 ? 10.278 11.485 -9.060 1.00 88.50 220 VAL A C 1
ATOM 1611 O O . VAL A 1 220 ? 11.404 11.905 -8.821 1.00 88.50 220 VAL A O 1
ATOM 1614 N N . ALA A 1 221 ? 9.256 11.741 -8.240 1.00 86.50 221 ALA A N 1
ATOM 1615 C CA . ALA A 1 221 ? 9.410 12.575 -7.049 1.00 86.50 221 ALA A CA 1
ATOM 1616 C C . ALA A 1 221 ? 10.339 11.935 -6.000 1.00 86.50 221 ALA A C 1
ATOM 1618 O O . ALA A 1 221 ? 11.103 12.645 -5.348 1.00 86.50 221 ALA A O 1
ATOM 1619 N N . ALA A 1 222 ? 10.286 10.610 -5.834 1.00 85.56 222 ALA A N 1
ATOM 1620 C CA . ALA A 1 222 ? 11.204 9.884 -4.954 1.00 85.56 222 ALA A CA 1
ATOM 1621 C C . ALA A 1 222 ? 12.639 9.879 -5.500 1.00 85.56 222 ALA A C 1
ATOM 1623 O O . ALA A 1 222 ? 13.570 10.174 -4.755 1.00 85.56 222 ALA A O 1
ATOM 1624 N N . ALA A 1 223 ? 12.809 9.638 -6.802 1.00 89.38 223 ALA A N 1
ATOM 1625 C CA . ALA A 1 223 ? 14.100 9.688 -7.482 1.00 89.38 223 ALA A CA 1
ATOM 1626 C C . ALA A 1 223 ? 14.778 11.055 -7.293 1.00 89.38 223 ALA A C 1
ATOM 1628 O O . ALA A 1 223 ? 15.911 11.113 -6.810 1.00 89.38 223 ALA A O 1
ATOM 1629 N N . ASN A 1 224 ? 14.043 12.149 -7.522 1.00 91.25 224 ASN A N 1
ATOM 1630 C CA . ASN A 1 224 ? 14.552 13.510 -7.344 1.00 91.25 224 ASN A CA 1
ATOM 1631 C C . ASN A 1 224 ? 15.013 13.779 -5.901 1.00 91.25 224 ASN A C 1
ATOM 1633 O O . ASN A 1 224 ? 16.052 14.403 -5.694 1.00 91.25 224 ASN A O 1
ATOM 1637 N N . LYS A 1 225 ? 14.283 13.279 -4.889 1.00 90.25 225 LYS A N 1
ATOM 1638 C CA . LYS A 1 225 ? 14.679 13.413 -3.471 1.00 90.25 225 LYS A CA 1
ATOM 1639 C C . LYS A 1 225 ? 15.999 12.720 -3.158 1.00 90.25 225 LYS A C 1
ATOM 1641 O O . LYS A 1 225 ? 16.705 13.158 -2.256 1.00 90.25 225 LYS A O 1
ATOM 1646 N N . GLN A 1 226 ? 16.336 11.669 -3.898 1.00 89.44 226 GLN A N 1
ATOM 1647 C CA . GLN A 1 226 ? 17.626 11.008 -3.772 1.00 89.44 226 GLN A CA 1
ATOM 1648 C C . GLN A 1 226 ? 18.688 11.562 -4.747 1.00 89.44 226 GLN A C 1
ATOM 1650 O O . GLN A 1 226 ? 19.765 10.986 -4.878 1.00 89.44 226 GLN A O 1
ATOM 1655 N N . GLY A 1 227 ? 18.422 12.656 -5.464 1.00 89.19 227 GLY A N 1
ATOM 1656 C CA . GLY A 1 227 ? 19.369 13.222 -6.428 1.00 89.19 227 GLY A CA 1
ATOM 1657 C C . GLY A 1 227 ? 19.478 12.437 -7.741 1.00 89.19 227 GLY A C 1
ATOM 1658 O O . GLY A 1 227 ? 20.518 12.500 -8.398 1.00 89.19 227 GLY A O 1
ATOM 1659 N N . ILE A 1 228 ? 18.440 11.684 -8.116 1.00 91.19 228 ILE A N 1
ATOM 1660 C CA . ILE A 1 228 ? 18.300 11.078 -9.446 1.00 91.19 228 ILE A CA 1
ATOM 1661 C C . ILE A 1 228 ? 17.319 11.928 -10.255 1.00 91.19 228 ILE A C 1
ATOM 1663 O O . ILE A 1 228 ? 16.137 11.952 -9.926 1.00 91.19 228 ILE A O 1
ATOM 1667 N N . ASP A 1 229 ? 17.789 12.575 -11.318 1.00 91.81 229 ASP A N 1
ATOM 1668 C CA . ASP A 1 229 ? 16.930 13.318 -12.244 1.00 91.81 229 ASP A CA 1
ATOM 1669 C C . ASP A 1 229 ? 16.698 12.480 -13.507 1.00 91.81 229 ASP A C 1
ATOM 1671 O O . ASP A 1 229 ? 17.636 11.880 -14.040 1.00 91.81 229 ASP A O 1
ATOM 1675 N N . VAL A 1 230 ? 15.454 12.436 -13.989 1.00 91.94 230 VAL A N 1
ATOM 1676 C CA . VAL A 1 230 ? 15.071 11.656 -15.174 1.00 91.94 230 VAL A CA 1
ATOM 1677 C C . VAL A 1 230 ? 14.388 12.550 -16.205 1.00 91.94 230 VAL A C 1
ATOM 1679 O O . VAL A 1 230 ? 13.210 12.893 -16.074 1.00 91.94 230 VAL A O 1
ATOM 1682 N N . ASP A 1 231 ? 15.117 12.876 -17.265 1.00 91.62 231 ASP A N 1
ATOM 1683 C CA . ASP A 1 231 ? 14.639 13.694 -18.376 1.00 91.62 231 ASP A CA 1
ATOM 1684 C C . ASP A 1 231 ? 14.174 12.822 -19.545 1.00 91.62 231 ASP A C 1
ATOM 1686 O O . ASP A 1 231 ? 14.626 11.690 -19.721 1.00 91.62 231 ASP A O 1
ATOM 1690 N N . PHE A 1 232 ? 13.266 13.351 -20.361 1.00 90.19 232 PHE A N 1
ATOM 1691 C CA . PHE A 1 232 ? 12.813 12.712 -21.594 1.00 90.19 232 PHE A CA 1
ATOM 1692 C C . PHE A 1 232 ? 13.019 13.657 -22.771 1.00 90.19 232 PHE A C 1
ATOM 1694 O O . PHE A 1 232 ? 12.601 14.813 -22.731 1.00 90.19 232 PHE A O 1
ATOM 1701 N N . GLU A 1 233 ? 13.634 13.142 -23.824 1.00 89.75 233 GLU A N 1
ATOM 1702 C CA . GLU A 1 233 ? 13.928 13.843 -25.063 1.00 89.75 233 GLU A CA 1
ATOM 1703 C C . GLU A 1 233 ? 13.382 13.027 -26.241 1.00 89.75 233 GLU A C 1
ATOM 1705 O O . GLU A 1 233 ? 13.557 11.807 -26.327 1.00 89.75 233 GLU A O 1
ATOM 1710 N N . VAL A 1 234 ? 12.711 13.708 -27.169 1.00 83.75 234 VAL A N 1
ATOM 1711 C CA . VAL A 1 234 ? 12.324 13.097 -28.441 1.00 83.75 234 VAL A CA 1
ATOM 1712 C C . VAL A 1 234 ? 13.528 13.163 -29.373 1.00 83.75 234 VAL A C 1
ATOM 1714 O O . VAL A 1 234 ? 14.017 14.251 -29.663 1.00 83.75 234 VAL A O 1
ATOM 1717 N N . ALA A 1 235 ? 14.005 12.008 -29.834 1.00 77.44 235 ALA A N 1
ATOM 1718 C CA . ALA A 1 235 ? 15.101 11.940 -30.791 1.00 77.44 235 ALA A CA 1
ATOM 1719 C C . ALA A 1 235 ? 14.675 12.543 -32.142 1.00 77.44 235 ALA A C 1
ATOM 1721 O O . ALA A 1 235 ? 13.563 12.285 -32.619 1.00 77.44 235 ALA A O 1
ATOM 1722 N N . GLU A 1 236 ? 15.563 13.321 -32.768 1.00 61.41 236 GLU A N 1
ATOM 1723 C CA . GLU A 1 236 ? 15.373 13.781 -34.147 1.00 61.41 236 GLU A CA 1
ATOM 1724 C C . GLU A 1 236 ? 15.256 12.575 -35.092 1.00 61.41 236 GLU A C 1
ATOM 1726 O O . GLU A 1 236 ? 15.861 11.526 -34.865 1.00 61.41 236 GLU A O 1
ATOM 1731 N N . ALA A 1 237 ? 14.431 12.695 -36.136 1.00 52.03 237 ALA A N 1
ATOM 1732 C CA . ALA A 1 237 ? 14.148 11.585 -37.038 1.00 52.03 237 ALA A CA 1
ATOM 1733 C C . ALA A 1 237 ? 15.432 11.098 -37.733 1.00 52.03 237 ALA A C 1
ATOM 1735 O O . ALA A 1 237 ? 15.964 11.777 -38.611 1.00 52.03 237 ALA A O 1
ATOM 1736 N N . GLU A 1 238 ? 15.909 9.900 -37.384 1.00 44.34 238 GLU A N 1
ATOM 1737 C CA . GLU A 1 238 ? 16.931 9.226 -38.181 1.00 44.34 238 GLU A CA 1
ATOM 1738 C C . GLU A 1 238 ? 16.379 8.961 -39.588 1.00 44.34 238 GLU A C 1
ATOM 1740 O O . GLU A 1 238 ? 15.246 8.501 -39.764 1.00 44.34 238 GLU A O 1
ATOM 1745 N N . VAL A 1 239 ? 17.186 9.252 -40.612 1.00 40.19 239 VAL A N 1
ATOM 1746 C CA . VAL A 1 239 ? 16.861 8.948 -42.009 1.00 40.19 239 VAL A CA 1
ATOM 1747 C C . VAL A 1 239 ? 16.784 7.429 -42.165 1.00 40.19 239 VAL A C 1
ATOM 1749 O O . VAL A 1 239 ? 17.790 6.747 -42.358 1.00 40.19 239 VAL A O 1
ATOM 1752 N N . VAL A 1 240 ? 15.571 6.889 -42.077 1.00 40.06 240 VAL A N 1
ATOM 1753 C CA . VAL A 1 240 ? 15.298 5.470 -42.297 1.00 40.06 240 VAL A CA 1
ATOM 1754 C C . VAL A 1 240 ? 15.664 5.127 -43.744 1.00 40.06 240 VAL A C 1
ATOM 1756 O O . VAL A 1 240 ? 15.057 5.634 -44.692 1.00 40.06 240 VAL A O 1
ATOM 1759 N N . LYS A 1 241 ? 16.657 4.250 -43.944 1.00 35.75 241 LYS A N 1
ATOM 1760 C CA . LYS A 1 241 ? 16.903 3.634 -45.258 1.00 35.75 241 LYS A CA 1
ATOM 1761 C C . LYS A 1 241 ? 15.617 2.922 -45.697 1.00 35.75 241 LYS A C 1
ATOM 1763 O O . LYS A 1 241 ? 15.082 2.104 -44.952 1.00 35.75 241 LYS A O 1
ATOM 1768 N N . LYS A 1 242 ? 15.120 3.246 -46.898 1.00 27.69 242 LYS A N 1
ATOM 1769 C CA . LYS A 1 242 ? 13.903 2.666 -47.503 1.00 27.69 242 LYS A CA 1
ATOM 1770 C C . LYS A 1 242 ? 13.852 1.145 -47.276 1.00 27.69 242 LYS A C 1
ATOM 1772 O O . LYS A 1 242 ? 14.696 0.429 -47.806 1.00 27.69 242 LYS A O 1
ATOM 1777 N N . GLY A 1 243 ? 12.863 0.677 -46.510 1.00 36.31 243 GLY A N 1
ATOM 1778 C CA . GLY A 1 243 ? 12.619 -0.747 -46.239 1.00 36.31 243 GLY A CA 1
ATOM 1779 C C . GLY A 1 243 ? 12.853 -1.213 -44.796 1.00 36.31 243 GLY A C 1
ATOM 1780 O O . GLY A 1 243 ? 12.490 -2.343 -44.486 1.00 36.31 243 GLY A O 1
ATOM 1781 N N . ALA A 1 244 ? 13.404 -0.381 -43.906 1.00 37.62 244 ALA A N 1
ATOM 1782 C CA . ALA A 1 244 ? 13.494 -0.694 -42.476 1.00 37.62 244 ALA A CA 1
ATOM 1783 C C . ALA A 1 244 ? 12.255 -0.184 -41.710 1.00 37.62 244 ALA A C 1
ATOM 1785 O O . ALA A 1 244 ? 11.755 0.906 -41.988 1.00 37.62 244 ALA A O 1
ATOM 1786 N N . ALA A 1 245 ? 11.742 -0.979 -40.765 1.00 38.41 245 ALA A N 1
ATOM 1787 C CA . ALA A 1 245 ? 10.657 -0.570 -39.872 1.00 38.41 245 ALA A CA 1
ATOM 1788 C C . ALA A 1 245 ? 11.059 0.677 -39.052 1.00 38.41 245 ALA A C 1
ATOM 1790 O O . ALA A 1 245 ? 12.241 0.873 -38.771 1.00 38.41 245 ALA A O 1
ATOM 1791 N N . ALA A 1 246 ? 10.078 1.524 -38.706 1.00 39.09 246 ALA A N 1
ATOM 1792 C CA . ALA A 1 246 ? 10.254 2.763 -37.934 1.00 39.09 246 ALA A CA 1
ATOM 1793 C C . ALA A 1 246 ? 11.128 2.552 -36.678 1.00 39.09 246 ALA A C 1
ATOM 1795 O O . ALA A 1 246 ? 11.104 1.451 -36.129 1.00 39.09 246 ALA A O 1
ATOM 1796 N N . PRO A 1 247 ? 11.881 3.563 -36.199 1.00 47.69 247 PRO A N 1
ATOM 1797 C CA . PRO A 1 247 ? 12.866 3.359 -35.138 1.00 47.69 247 PRO A CA 1
ATOM 1798 C C . PRO A 1 247 ? 12.206 2.758 -33.888 1.00 47.69 247 PRO A C 1
ATOM 1800 O O . PRO A 1 247 ? 11.283 3.327 -33.312 1.00 47.69 247 PRO A O 1
ATOM 1803 N N . THR A 1 248 ? 12.665 1.564 -33.508 1.00 57.97 248 THR A N 1
ATOM 1804 C CA . THR A 1 248 ? 12.139 0.711 -32.430 1.00 57.97 248 THR A CA 1
ATOM 1805 C C . THR A 1 248 ? 12.991 0.786 -31.167 1.00 57.97 248 THR A C 1
ATOM 1807 O O . THR A 1 248 ? 12.970 -0.150 -30.372 1.00 57.97 248 THR A O 1
ATOM 1810 N N . THR A 1 249 ? 13.761 1.853 -30.959 1.00 72.38 249 THR A N 1
ATOM 1811 C CA . THR A 1 249 ? 14.782 1.894 -29.906 1.00 72.38 249 THR A CA 1
ATOM 1812 C C . THR A 1 249 ? 14.502 2.950 -28.844 1.00 72.38 249 THR A C 1
ATOM 1814 O O . THR A 1 249 ? 14.244 4.104 -29.170 1.00 72.38 249 THR A O 1
ATOM 1817 N N . LEU A 1 250 ? 14.593 2.563 -27.574 1.00 82.75 250 LEU A N 1
ATOM 1818 C CA . LEU A 1 250 ? 14.683 3.470 -26.429 1.00 82.75 250 LEU A CA 1
ATOM 1819 C C . LEU A 1 250 ? 16.140 3.495 -25.972 1.00 82.75 250 LEU A C 1
ATOM 1821 O O . LEU A 1 250 ? 16.731 2.429 -25.821 1.00 82.75 250 LEU A O 1
ATOM 1825 N N . GLU A 1 251 ? 16.705 4.675 -25.738 1.00 85.62 251 GLU A N 1
ATOM 1826 C CA . GLU A 1 251 ? 18.074 4.838 -25.242 1.00 85.62 251 GLU A CA 1
ATOM 1827 C C . GLU A 1 251 ? 18.080 5.643 -23.941 1.00 85.62 251 GLU A C 1
ATOM 1829 O O . GLU A 1 251 ? 17.291 6.571 -23.775 1.00 85.62 251 GLU A O 1
ATOM 1834 N N . ILE A 1 252 ? 18.951 5.267 -23.006 1.00 85.56 252 ILE A N 1
ATOM 1835 C CA . ILE A 1 252 ? 19.221 6.018 -21.782 1.00 85.56 252 ILE A CA 1
ATOM 1836 C C . ILE A 1 252 ? 20.697 6.380 -21.762 1.00 85.56 252 ILE A C 1
ATOM 1838 O O . ILE A 1 252 ? 21.543 5.484 -21.728 1.00 85.56 252 ILE A O 1
ATOM 1842 N N . ASP A 1 253 ? 20.997 7.677 -21.764 1.00 82.81 253 ASP A N 1
ATOM 1843 C CA . ASP A 1 253 ? 22.340 8.216 -21.570 1.00 82.81 253 ASP A CA 1
ATOM 1844 C C . ASP A 1 253 ? 22.478 8.926 -20.214 1.00 82.81 253 ASP A C 1
ATOM 1846 O O . ASP A 1 253 ? 21.514 9.422 -19.622 1.00 82.81 253 ASP A O 1
ATOM 1850 N N . CYS A 1 254 ? 23.711 8.951 -19.707 1.00 81.19 254 CYS A N 1
ATOM 1851 C CA . CYS A 1 254 ? 24.083 9.685 -18.500 1.00 81.19 254 CYS A CA 1
ATOM 1852 C C . CYS A 1 254 ? 24.923 10.913 -18.904 1.00 81.19 254 CYS A C 1
ATOM 1854 O O . CYS A 1 254 ? 26.147 10.791 -18.995 1.00 81.19 254 CYS A O 1
ATOM 1856 N N . PRO A 1 255 ? 24.318 12.090 -19.160 1.00 72.19 255 PRO A N 1
ATOM 1857 C CA . PRO A 1 255 ? 25.012 13.230 -19.772 1.00 72.19 255 PRO A CA 1
ATOM 1858 C C . PRO A 1 255 ? 26.151 13.803 -18.915 1.00 72.19 255 PRO A C 1
ATOM 1860 O O . PRO A 1 255 ? 27.121 14.323 -19.455 1.00 72.19 255 PRO A O 1
ATOM 1863 N N . ASP A 1 256 ? 26.065 13.665 -17.589 1.00 71.31 256 ASP A N 1
ATOM 1864 C CA . ASP A 1 256 ? 27.081 14.143 -16.638 1.00 71.31 256 ASP A CA 1
ATOM 1865 C C . ASP A 1 256 ? 28.178 13.092 -16.356 1.00 71.31 256 ASP A C 1
ATOM 1867 O O . ASP A 1 256 ? 28.848 13.133 -15.319 1.00 71.31 256 ASP A O 1
ATOM 1871 N N . ARG A 1 257 ? 28.299 12.068 -17.204 1.00 70.75 257 ARG A N 1
ATOM 1872 C CA . ARG A 1 257 ? 29.236 10.944 -17.048 1.00 70.75 257 ARG A CA 1
ATOM 1873 C C . ARG A 1 257 ? 30.115 10.806 -18.288 1.00 70.75 257 ARG A C 1
ATOM 1875 O O . ARG A 1 257 ? 30.042 11.629 -19.198 1.00 70.75 257 ARG A O 1
ATOM 1882 N N . ARG A 1 258 ? 31.014 9.810 -18.302 1.00 62.34 258 ARG A N 1
ATOM 1883 C CA . ARG A 1 258 ? 31.919 9.582 -19.441 1.00 62.34 258 ARG A CA 1
ATOM 1884 C C . ARG A 1 258 ? 31.122 9.591 -20.756 1.00 62.34 258 ARG A C 1
ATOM 1886 O O . ARG A 1 258 ? 30.120 8.872 -20.840 1.00 62.34 258 ARG A O 1
ATOM 1893 N N . PRO A 1 259 ? 31.571 10.345 -21.778 1.00 55.00 259 PRO A N 1
ATOM 1894 C CA . PRO A 1 259 ? 30.941 10.326 -23.089 1.00 55.00 259 PRO A CA 1
ATOM 1895 C C . PRO A 1 259 ? 30.831 8.886 -23.590 1.00 55.00 259 PRO A C 1
ATOM 1897 O O . PRO A 1 259 ? 31.824 8.159 -23.618 1.00 55.00 259 PRO A O 1
ATOM 1900 N N . GLY A 1 260 ? 29.620 8.473 -23.951 1.00 55.28 260 GLY A N 1
ATOM 1901 C CA . GLY A 1 260 ? 29.361 7.143 -24.491 1.00 55.28 260 GLY A CA 1
ATOM 1902 C C . GLY A 1 260 ? 28.805 6.116 -23.507 1.00 55.28 260 GLY A C 1
ATOM 1903 O O . GLY A 1 260 ? 28.493 5.028 -23.968 1.00 55.28 260 GLY A O 1
ATOM 1904 N N . TRP A 1 261 ? 28.607 6.404 -22.210 1.00 67.88 261 TRP A N 1
ATOM 1905 C CA . TRP A 1 261 ? 27.786 5.515 -21.368 1.00 67.88 261 TRP A CA 1
ATOM 1906 C C . TRP A 1 261 ? 26.302 5.685 -21.711 1.00 67.88 261 TRP A C 1
ATOM 1908 O O . TRP A 1 261 ? 25.611 6.553 -21.172 1.00 67.88 261 TRP A O 1
ATOM 1918 N N . SER A 1 262 ? 25.831 4.849 -22.633 1.00 75.31 262 SER A N 1
ATOM 1919 C CA . SER A 1 262 ? 24.422 4.722 -22.977 1.00 75.31 262 SER A CA 1
ATOM 1920 C C . SER A 1 262 ? 24.010 3.262 -23.083 1.00 75.31 262 SER A C 1
ATOM 1922 O O . SER A 1 262 ? 24.811 2.390 -23.429 1.00 75.31 262 SER A O 1
ATOM 1924 N N . VAL A 1 263 ? 22.753 2.985 -22.771 1.00 79.06 263 VAL A N 1
ATOM 1925 C CA . VAL A 1 263 ? 22.145 1.668 -22.957 1.00 79.06 263 VAL A CA 1
ATOM 1926 C C . VAL A 1 263 ? 20.879 1.837 -23.772 1.00 79.06 263 VAL A C 1
ATOM 1928 O O . VAL A 1 263 ? 20.080 2.731 -23.508 1.00 79.06 263 VAL A O 1
ATOM 1931 N N . GLY A 1 264 ? 20.712 1.001 -24.787 1.00 81.50 264 GLY A N 1
ATOM 1932 C CA . GLY A 1 264 ? 19.589 1.086 -25.706 1.00 81.50 264 GLY A CA 1
ATOM 1933 C C . GLY A 1 264 ? 18.980 -0.275 -25.971 1.00 81.50 264 GLY A C 1
ATOM 1934 O O . GLY A 1 264 ? 19.669 -1.293 -25.909 1.00 81.50 264 GLY A O 1
ATOM 1935 N N . GLY A 1 265 ? 17.687 -0.299 -26.255 1.00 80.44 265 GLY A N 1
ATOM 1936 C CA . GLY A 1 265 ? 16.973 -1.543 -26.484 1.00 80.44 265 GLY A CA 1
ATOM 1937 C C . GLY A 1 265 ? 15.670 -1.381 -27.243 1.00 80.44 265 GLY A C 1
ATOM 1938 O O . GLY A 1 265 ? 15.259 -0.260 -27.537 1.00 80.44 265 GLY A O 1
ATOM 1939 N N . VAL A 1 266 ? 15.027 -2.506 -27.553 1.00 78.44 266 VAL A N 1
ATOM 1940 C CA . VAL A 1 266 ? 13.779 -2.567 -28.329 1.00 78.44 266 VAL A CA 1
ATOM 1941 C C . VAL A 1 266 ? 12.591 -3.003 -27.476 1.00 78.44 266 VAL A C 1
ATOM 1943 O O . VAL A 1 266 ? 12.735 -3.823 -26.573 1.00 78.44 266 VAL A O 1
ATOM 1946 N N . GLY A 1 267 ? 11.416 -2.417 -27.731 1.00 66.12 267 GLY A N 1
ATOM 1947 C CA . GLY A 1 267 ? 10.219 -2.610 -26.904 1.00 66.12 267 GLY A CA 1
ATOM 1948 C C . GLY A 1 267 ? 9.341 -3.806 -27.279 1.00 66.12 267 GLY A C 1
ATOM 1949 O O . GLY A 1 267 ? 8.571 -4.249 -26.445 1.00 66.12 267 GLY A O 1
ATOM 1950 N N . SER A 1 268 ? 9.441 -4.368 -28.490 1.00 62.44 268 SER A N 1
ATOM 1951 C CA . SER A 1 268 ? 8.633 -5.536 -28.911 1.00 62.44 268 SER A CA 1
ATOM 1952 C C . SER A 1 268 ? 8.982 -6.832 -28.161 1.00 62.44 268 SER A C 1
ATOM 1954 O O . SER A 1 268 ? 8.191 -7.770 -28.135 1.00 62.44 268 SER A O 1
ATOM 1956 N N . GLY A 1 269 ? 10.140 -6.844 -27.507 1.00 66.19 269 GLY A N 1
ATOM 1957 C CA . GLY A 1 269 ? 10.539 -7.731 -26.422 1.00 66.19 269 GLY A CA 1
ATOM 1958 C C . GLY A 1 269 ? 11.703 -7.029 -25.725 1.00 66.19 269 GLY A C 1
ATOM 1959 O O . GLY A 1 269 ? 12.654 -6.703 -26.435 1.00 66.19 269 GLY A O 1
ATOM 1960 N N . PRO A 1 270 ? 11.621 -6.710 -24.416 1.00 73.06 270 PRO A N 1
ATOM 1961 C CA . PRO A 1 270 ? 12.549 -5.803 -23.743 1.00 73.06 270 PRO A CA 1
ATOM 1962 C C . PRO A 1 270 ? 13.965 -6.363 -23.825 1.00 73.06 270 PRO A C 1
ATOM 1964 O O . PRO A 1 270 ? 14.360 -7.210 -23.030 1.00 73.06 270 PRO A O 1
ATOM 1967 N N . ALA A 1 271 ? 14.713 -5.907 -24.819 1.00 76.50 271 ALA A N 1
ATOM 1968 C CA . ALA A 1 271 ? 16.013 -6.456 -25.145 1.00 76.50 271 ALA A CA 1
ATOM 1969 C C . ALA A 1 271 ? 17.016 -5.330 -25.320 1.00 76.50 271 ALA A C 1
ATOM 1971 O O . ALA A 1 271 ? 16.761 -4.368 -26.041 1.00 76.50 271 ALA A O 1
ATOM 1972 N N . LEU A 1 272 ? 18.165 -5.472 -24.672 1.00 79.19 272 LEU A N 1
ATOM 1973 C CA . LEU A 1 272 ? 19.328 -4.624 -24.840 1.00 79.19 272 LEU A CA 1
ATOM 1974 C C . LEU A 1 272 ? 19.933 -4.878 -26.225 1.00 79.19 272 LEU A C 1
ATOM 1976 O O . LEU A 1 272 ? 20.314 -5.999 -26.555 1.00 79.19 272 LEU A O 1
ATOM 1980 N N . THR A 1 273 ? 20.029 -3.831 -27.032 1.00 75.12 273 THR A N 1
ATOM 1981 C CA . THR A 1 273 ? 20.639 -3.852 -28.370 1.00 75.12 273 THR A CA 1
ATOM 1982 C C . THR A 1 273 ? 21.846 -2.933 -28.470 1.00 75.12 273 THR A C 1
ATOM 1984 O O . THR A 1 273 ? 22.676 -3.123 -29.355 1.00 75.12 273 THR A O 1
ATOM 1987 N N . ARG A 1 274 ? 21.993 -1.975 -27.548 1.00 74.50 274 ARG A N 1
ATOM 1988 C CA . ARG A 1 274 ? 23.135 -1.062 -27.471 1.00 74.50 274 ARG A CA 1
ATOM 1989 C C . ARG A 1 274 ? 23.650 -0.951 -26.042 1.00 74.50 274 ARG A C 1
ATOM 1991 O O . ARG A 1 274 ? 22.866 -0.831 -25.106 1.00 74.50 274 ARG A O 1
ATOM 1998 N N . CYS A 1 275 ? 24.965 -0.939 -25.876 1.00 76.69 275 CYS A N 1
ATOM 1999 C CA . CYS A 1 275 ? 25.622 -0.654 -24.605 1.00 76.69 275 CYS A CA 1
ATOM 2000 C C . CYS A 1 275 ? 26.921 0.110 -24.874 1.00 76.69 275 CYS A C 1
ATOM 2002 O O . CYS A 1 275 ? 27.664 -0.221 -25.799 1.00 76.69 275 CYS A O 1
ATOM 2004 N N . CYS A 1 276 ? 27.181 1.151 -24.090 1.00 71.12 276 CYS A N 1
ATOM 2005 C CA . CYS A 1 276 ? 28.347 2.019 -24.221 1.00 71.12 276 CYS A CA 1
ATOM 2006 C C . CYS A 1 276 ? 28.514 2.632 -25.631 1.00 71.12 276 CYS A C 1
ATOM 2008 O O . CYS A 1 276 ? 29.618 2.644 -26.181 1.00 71.12 276 CYS A O 1
ATOM 2010 N N . GLY A 1 277 ? 27.418 3.074 -26.264 1.00 66.19 277 GLY A N 1
ATOM 2011 C CA . GLY A 1 277 ? 27.459 3.665 -27.609 1.00 66.19 277 GLY A CA 1
ATOM 2012 C C . GLY A 1 277 ? 27.785 2.683 -28.748 1.00 66.19 277 GLY A C 1
ATOM 2013 O O . GLY A 1 277 ? 28.137 3.116 -29.845 1.00 66.19 277 GLY A O 1
ATOM 2014 N N . ARG A 1 278 ? 27.690 1.365 -28.518 1.00 65.88 278 ARG A N 1
ATOM 2015 C CA . ARG A 1 278 ? 27.933 0.311 -29.522 1.00 65.88 278 ARG A CA 1
ATOM 2016 C C . ARG A 1 278 ? 26.791 -0.696 -29.569 1.00 65.88 278 ARG A C 1
ATOM 2018 O O . ARG A 1 278 ? 26.184 -0.993 -28.542 1.00 65.88 278 ARG A O 1
ATOM 2025 N N . GLU A 1 279 ? 26.519 -1.232 -30.754 1.00 68.56 279 GLU A N 1
ATOM 2026 C CA . GLU A 1 279 ? 25.519 -2.286 -30.947 1.00 68.56 279 GLU A CA 1
ATOM 2027 C C . GLU A 1 279 ? 26.036 -3.646 -30.472 1.00 68.56 279 GLU A C 1
ATOM 2029 O O . GLU A 1 279 ? 27.209 -3.986 -30.642 1.00 68.56 279 GLU A O 1
ATOM 2034 N N . LEU A 1 280 ? 25.145 -4.423 -29.864 1.00 64.06 280 LEU A N 1
ATOM 2035 C CA . LEU A 1 280 ? 25.402 -5.805 -29.490 1.00 64.06 280 LEU A CA 1
ATOM 2036 C C 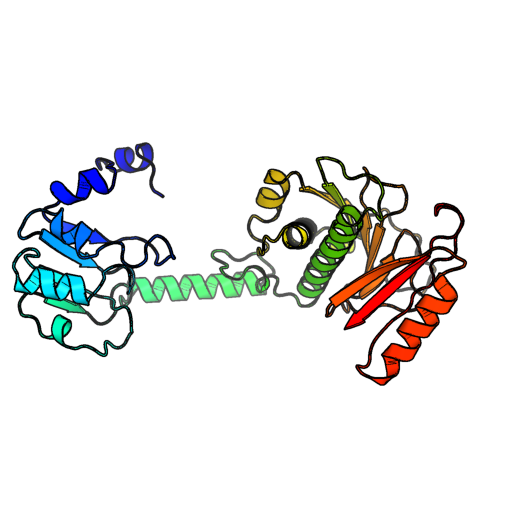. LEU A 1 280 ? 25.335 -6.690 -30.744 1.00 64.06 280 LEU A C 1
ATOM 2038 O O . LEU A 1 280 ? 24.541 -6.449 -31.650 1.00 64.06 280 LEU A O 1
ATOM 2042 N N . SER A 1 281 ? 26.135 -7.760 -30.776 1.00 61.72 281 SER A N 1
ATOM 2043 C CA . SER A 1 281 ? 26.132 -8.739 -31.877 1.00 61.72 281 SER A CA 1
ATOM 2044 C C . SER A 1 281 ? 24.801 -9.481 -32.029 1.00 61.72 281 SER A C 1
ATOM 2046 O O . SER A 1 281 ? 24.487 -9.974 -33.109 1.00 61.72 281 SER A O 1
ATOM 2048 N N . GLN A 1 282 ? 24.031 -9.564 -30.945 1.00 60.75 282 GLN A N 1
ATOM 2049 C CA . GLN A 1 282 ? 22.661 -10.057 -30.913 1.00 60.75 282 GLN A CA 1
ATOM 2050 C C . GLN A 1 282 ? 21.900 -9.358 -29.774 1.00 60.75 282 GLN A C 1
ATOM 2052 O O . GLN A 1 282 ? 22.522 -9.041 -28.755 1.00 60.75 282 GLN A O 1
ATOM 2057 N N . PRO A 1 283 ? 20.582 -9.122 -29.907 1.00 69.19 283 PRO A N 1
ATOM 2058 C CA . PRO A 1 283 ? 19.776 -8.581 -28.818 1.00 69.19 283 PRO A CA 1
ATOM 2059 C C . PRO A 1 283 ? 19.836 -9.477 -27.575 1.00 69.19 283 PRO A C 1
ATOM 2061 O O . PRO A 1 283 ? 19.674 -10.693 -27.675 1.00 69.19 283 PRO A O 1
ATOM 2064 N N . LEU A 1 284 ? 20.041 -8.875 -26.404 1.00 72.19 284 LEU A N 1
ATOM 2065 C CA . LEU A 1 284 ? 19.995 -9.559 -25.114 1.00 72.19 284 LEU A CA 1
ATOM 2066 C C . LEU A 1 284 ? 18.665 -9.258 -24.428 1.00 72.19 284 LEU A C 1
ATOM 2068 O O . LEU A 1 284 ? 18.431 -8.119 -24.034 1.00 72.19 284 LEU A O 1
ATOM 2072 N N . VAL A 1 285 ? 17.812 -10.266 -24.260 1.00 73.62 285 VAL A N 1
ATOM 2073 C CA . VAL A 1 285 ? 16.553 -10.115 -23.517 1.00 73.62 285 VAL A CA 1
ATOM 2074 C C . VAL A 1 285 ? 16.858 -9.757 -22.055 1.00 73.62 285 VAL A C 1
ATOM 2076 O O . VAL A 1 285 ? 17.782 -10.288 -21.446 1.00 73.62 285 VAL A O 1
ATOM 2079 N N . LEU A 1 286 ? 16.127 -8.782 -21.515 1.00 73.94 286 LEU A N 1
ATOM 2080 C CA . LEU A 1 286 ? 16.287 -8.261 -20.155 1.00 73.94 286 LEU A CA 1
ATOM 2081 C C . LEU A 1 286 ? 15.279 -8.919 -19.198 1.00 73.94 286 LEU A C 1
ATOM 2083 O O . LEU A 1 286 ? 14.478 -8.237 -18.549 1.00 73.94 286 LEU A O 1
ATOM 2087 N N . ASP A 1 287 ? 15.318 -10.248 -19.123 1.00 68.69 287 ASP A N 1
ATOM 2088 C CA . ASP A 1 287 ? 14.412 -11.113 -18.358 1.00 68.69 287 ASP A CA 1
ATOM 2089 C C . ASP A 1 287 ? 15.121 -11.908 -17.247 1.00 68.69 287 ASP A C 1
ATOM 2091 O O . ASP A 1 287 ? 14.821 -13.067 -17.014 1.00 68.69 287 ASP A O 1
ATOM 2095 N N . GLY A 1 288 ? 16.047 -11.289 -16.512 1.00 70.81 288 GLY A N 1
ATOM 2096 C CA . GLY A 1 288 ? 16.795 -11.989 -15.463 1.00 70.81 288 GLY A CA 1
ATOM 2097 C C . GLY A 1 288 ? 17.918 -11.150 -14.874 1.00 70.81 288 GLY A C 1
ATOM 2098 O O . GLY A 1 288 ? 17.860 -9.913 -14.895 1.00 70.81 288 GLY A O 1
ATOM 2099 N N . THR A 1 289 ? 18.938 -11.814 -14.330 1.00 72.75 289 THR A N 1
ATOM 2100 C CA . THR A 1 289 ? 20.107 -11.116 -13.782 1.00 72.75 289 THR A CA 1
ATOM 2101 C C . THR A 1 289 ? 21.078 -10.785 -14.902 1.00 72.75 289 THR A C 1
ATOM 2103 O O . THR A 1 289 ? 21.524 -11.668 -15.623 1.00 72.75 289 THR A O 1
ATOM 2106 N N . VAL A 1 290 ? 21.447 -9.509 -15.024 1.00 72.69 290 VAL A N 1
ATOM 2107 C CA . VAL A 1 290 ? 22.455 -9.048 -15.985 1.00 72.69 290 VAL A CA 1
ATOM 2108 C C . VAL A 1 290 ? 23.732 -8.701 -15.232 1.00 72.69 290 VAL A C 1
ATOM 2110 O O . VAL A 1 290 ? 23.744 -7.755 -14.443 1.00 72.69 290 VAL A O 1
ATOM 2113 N N . ALA A 1 291 ? 24.817 -9.431 -15.484 1.00 71.50 291 ALA A N 1
ATOM 2114 C CA . ALA A 1 291 ? 26.132 -9.064 -14.971 1.00 71.50 291 ALA A CA 1
ATOM 2115 C C . ALA A 1 291 ? 26.886 -8.231 -16.008 1.00 71.50 291 ALA A C 1
ATOM 2117 O O . ALA A 1 291 ? 26.951 -8.605 -17.176 1.00 71.50 291 ALA A O 1
ATOM 2118 N N . LEU A 1 292 ? 27.475 -7.121 -15.568 1.00 72.12 292 LEU A N 1
ATOM 2119 C CA . LEU A 1 292 ? 28.368 -6.287 -16.365 1.00 72.12 292 LEU A CA 1
ATOM 2120 C C . LEU A 1 292 ? 29.796 -6.447 -15.845 1.00 72.12 292 LEU A C 1
ATOM 2122 O O . LEU A 1 292 ? 30.070 -6.161 -14.682 1.00 72.12 292 LEU A O 1
ATOM 2126 N N . LEU A 1 293 ? 30.709 -6.892 -16.701 1.00 69.75 293 LEU A N 1
ATOM 2127 C CA . LEU A 1 293 ? 32.101 -7.165 -16.343 1.00 69.75 293 LEU A CA 1
ATOM 2128 C C . LEU A 1 293 ? 33.024 -6.286 -17.170 1.00 69.75 293 LEU A C 1
ATOM 2130 O O . LEU A 1 293 ? 32.951 -6.347 -18.387 1.00 69.75 293 LEU A O 1
ATOM 2134 N N . GLN A 1 294 ? 33.930 -5.536 -16.549 1.00 70.88 294 GLN A N 1
ATOM 2135 C CA . GLN A 1 294 ? 34.982 -4.802 -17.256 1.00 70.88 294 GLN A CA 1
ATOM 2136 C C . GLN A 1 294 ? 36.327 -5.505 -17.050 1.00 70.88 294 GLN A C 1
ATOM 2138 O O . GLN A 1 294 ? 36.754 -5.698 -15.915 1.00 70.88 294 GLN A O 1
ATOM 2143 N N . ALA A 1 295 ? 37.005 -5.883 -18.134 1.00 68.31 295 ALA A N 1
ATOM 2144 C CA . ALA A 1 295 ? 38.313 -6.546 -18.081 1.00 68.31 295 ALA A CA 1
ATOM 2145 C C . ALA A 1 295 ? 39.282 -5.938 -19.100 1.00 68.31 295 ALA A C 1
ATOM 2147 O O . ALA A 1 295 ? 38.848 -5.534 -20.174 1.00 68.31 295 ALA A O 1
ATOM 2148 N N . GLY A 1 296 ? 40.584 -5.883 -18.794 1.00 68.00 296 GLY A N 1
ATOM 2149 C CA . GLY A 1 296 ? 41.607 -5.430 -19.748 1.00 68.00 296 GLY A CA 1
ATOM 2150 C C . GLY A 1 296 ? 41.789 -6.392 -20.933 1.00 68.00 296 GLY A C 1
ATOM 2151 O O . GLY A 1 296 ? 41.438 -7.567 -20.846 1.00 68.00 296 GLY A O 1
ATOM 2152 N N . ALA A 1 297 ? 42.395 -5.931 -22.030 1.00 66.94 297 ALA A N 1
ATOM 2153 C CA . ALA A 1 297 ? 42.398 -6.651 -23.313 1.00 66.94 297 ALA A CA 1
ATOM 2154 C C . ALA A 1 297 ? 43.114 -8.001 -23.219 1.00 66.94 297 ALA A C 1
ATOM 2156 O O . ALA A 1 297 ? 42.687 -8.984 -23.817 1.00 66.94 297 ALA A O 1
ATOM 2157 N N . ALA A 1 298 ? 44.174 -8.065 -22.410 1.00 69.38 298 ALA A N 1
ATOM 2158 C CA . ALA A 1 298 ? 44.903 -9.297 -22.129 1.00 69.38 298 ALA A CA 1
ATOM 2159 C C . ALA A 1 298 ? 44.100 -10.285 -21.257 1.00 69.38 298 ALA A C 1
ATOM 2161 O O . ALA A 1 298 ? 44.299 -11.496 -21.340 1.00 69.38 298 ALA A O 1
ATOM 2162 N N . GLN A 1 299 ? 43.185 -9.778 -20.427 1.00 71.19 299 GLN A N 1
ATOM 2163 C CA . GLN A 1 299 ? 42.360 -10.561 -19.504 1.00 71.19 299 GLN A CA 1
ATOM 2164 C C . GLN A 1 299 ? 41.027 -10.990 -20.123 1.00 71.19 299 GLN A C 1
ATOM 2166 O O . GLN A 1 299 ? 40.406 -11.930 -19.628 1.00 71.19 299 GLN A O 1
ATOM 2171 N N . LEU A 1 300 ? 40.587 -10.358 -21.216 1.00 67.88 300 LEU A N 1
ATOM 2172 C CA . LEU A 1 300 ? 39.306 -10.706 -21.816 1.00 67.88 300 LEU A CA 1
ATOM 2173 C C . LEU A 1 300 ? 39.275 -12.138 -22.387 1.00 67.88 300 LEU A C 1
ATOM 2175 O O . LEU A 1 300 ? 38.347 -12.866 -22.040 1.00 67.88 300 LEU A O 1
ATOM 2179 N N . PRO A 1 301 ? 40.256 -12.620 -23.178 1.00 69.12 301 PRO A N 1
ATOM 2180 C CA . PRO A 1 301 ? 40.218 -13.986 -23.705 1.00 69.12 301 PRO A CA 1
ATOM 2181 C C . PRO A 1 301 ? 40.116 -15.103 -22.641 1.00 69.12 301 PRO A C 1
ATOM 2183 O O . PRO A 1 301 ? 39.394 -16.076 -22.874 1.00 69.12 301 PRO A O 1
ATOM 2186 N N . PRO A 1 302 ? 40.810 -15.048 -21.481 1.00 72.31 302 PRO A N 1
ATOM 2187 C CA . PRO A 1 302 ? 40.590 -16.021 -20.409 1.00 72.31 302 PRO A CA 1
ATOM 2188 C C . PRO A 1 302 ? 39.241 -15.846 -19.693 1.00 72.31 302 PRO A C 1
ATOM 2190 O O . PRO A 1 302 ? 38.593 -16.855 -19.428 1.00 72.31 302 PRO A O 1
ATOM 2193 N N . VAL A 1 303 ? 38.767 -14.616 -19.453 1.00 70.38 303 VAL A N 1
ATOM 2194 C CA . VAL A 1 303 ? 37.423 -14.370 -18.884 1.00 70.38 303 VAL A CA 1
ATOM 2195 C C . VAL A 1 303 ? 36.334 -14.922 -19.804 1.00 70.38 303 VAL A C 1
ATOM 2197 O O . VAL A 1 303 ? 35.444 -15.633 -19.353 1.00 70.38 303 VAL A O 1
ATOM 2200 N N . GLN A 1 304 ? 36.447 -14.693 -21.111 1.00 66.94 304 GLN A N 1
ATOM 2201 C CA . GLN A 1 304 ? 35.538 -15.250 -22.112 1.00 66.94 304 GLN A CA 1
ATOM 2202 C C . GLN A 1 30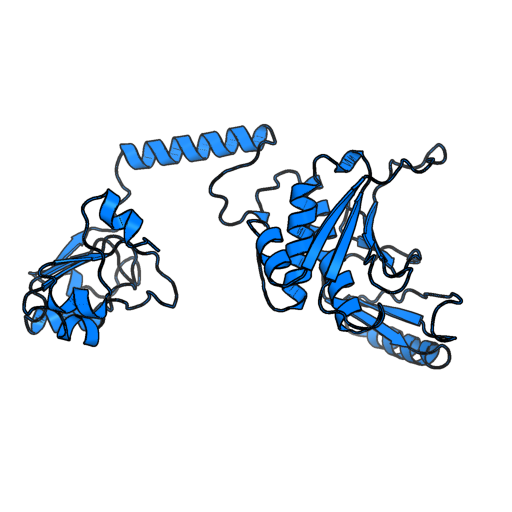4 ? 35.539 -16.772 -22.104 1.00 66.94 304 GLN A C 1
ATOM 2204 O O . GLN A 1 304 ? 34.476 -17.374 -22.197 1.00 66.94 304 GLN A O 1
ATOM 2209 N N . ARG A 1 305 ? 36.710 -17.408 -21.975 1.00 69.38 305 ARG A N 1
ATOM 2210 C CA . ARG A 1 305 ? 36.803 -18.870 -21.876 1.00 69.38 305 ARG A CA 1
ATOM 2211 C C . ARG A 1 305 ? 36.160 -19.402 -20.599 1.00 69.38 305 ARG A C 1
ATOM 2213 O O . ARG A 1 305 ? 35.469 -20.407 -20.677 1.00 69.38 305 ARG A O 1
ATOM 2220 N N . LEU A 1 306 ? 36.334 -18.726 -19.463 1.00 70.25 306 LEU A N 1
ATOM 2221 C CA . LEU A 1 306 ? 35.685 -19.093 -18.200 1.00 70.25 306 LEU A CA 1
ATOM 2222 C C . LEU A 1 306 ? 34.161 -18.960 -18.287 1.00 70.25 306 LEU A C 1
ATOM 2224 O O . LEU A 1 306 ? 33.443 -19.893 -17.943 1.00 70.25 306 LEU A O 1
ATOM 2228 N N . LEU A 1 307 ? 33.668 -17.843 -18.823 1.00 67.25 307 LEU A N 1
ATOM 2229 C CA . LEU A 1 307 ? 32.237 -17.614 -19.030 1.00 67.25 307 LEU A CA 1
ATOM 2230 C C . LEU A 1 307 ? 31.647 -18.580 -20.062 1.00 67.25 307 LEU A C 1
ATOM 2232 O O . LEU A 1 307 ? 30.531 -19.063 -19.897 1.00 67.25 307 LEU A O 1
ATOM 2236 N N . ALA A 1 308 ? 32.408 -18.912 -21.107 1.00 64.12 308 ALA A N 1
ATOM 2237 C CA . ALA A 1 308 ? 32.016 -19.911 -22.088 1.00 64.12 308 ALA A CA 1
ATOM 2238 C C . ALA A 1 308 ? 32.028 -21.335 -21.514 1.00 64.12 308 ALA A C 1
ATOM 2240 O O . ALA A 1 308 ? 31.191 -22.134 -21.912 1.00 64.12 308 ALA A O 1
ATOM 2241 N N . ALA A 1 309 ? 32.930 -21.655 -20.584 1.00 62.88 309 ALA A N 1
ATOM 2242 C CA . ALA A 1 309 ? 32.960 -22.940 -19.887 1.00 62.88 309 ALA A CA 1
ATOM 2243 C C . ALA A 1 309 ? 31.807 -23.068 -18.878 1.00 62.88 309 ALA A C 1
ATOM 2245 O O . ALA A 1 309 ? 31.213 -24.135 -18.764 1.00 62.88 309 ALA A O 1
ATOM 2246 N N . ALA A 1 310 ? 31.413 -21.968 -18.229 1.00 57.94 310 ALA A N 1
ATOM 2247 C CA . ALA A 1 310 ? 30.210 -21.916 -17.400 1.00 57.94 310 ALA A CA 1
ATOM 2248 C C . ALA A 1 310 ? 28.905 -22.150 -18.204 1.00 57.94 310 ALA A C 1
ATOM 2250 O O . ALA A 1 310 ? 27.888 -22.513 -17.617 1.00 57.94 310 ALA A O 1
ATOM 2251 N N . ARG A 1 311 ? 28.924 -22.028 -19.551 1.00 59.31 311 ARG A N 1
ATOM 2252 C CA . ARG A 1 311 ? 27.753 -22.267 -20.433 1.00 59.31 311 ARG A CA 1
ATOM 2253 C C . ARG A 1 311 ? 27.176 -23.677 -20.336 1.00 59.31 311 ARG A C 1
ATOM 2255 O O . ARG A 1 311 ? 26.004 -23.830 -20.666 1.00 59.31 311 ARG A O 1
ATOM 2262 N N . SER A 1 312 ? 27.959 -24.699 -19.972 1.00 48.56 312 SER A N 1
ATOM 2263 C CA . SER A 1 312 ? 27.469 -26.086 -20.012 1.00 48.56 312 SER A CA 1
ATOM 2264 C C . SER A 1 312 ? 26.605 -26.486 -18.811 1.00 48.56 312 SER A C 1
ATOM 2266 O O . SER A 1 312 ? 26.103 -27.604 -18.817 1.00 48.56 312 SER A O 1
ATOM 2268 N N . ALA A 1 313 ? 26.438 -25.616 -17.804 1.00 44.06 313 ALA A N 1
ATOM 2269 C CA . ALA A 1 313 ? 25.679 -25.926 -16.589 1.00 44.06 313 ALA A CA 1
ATOM 2270 C C . ALA A 1 313 ? 24.254 -25.329 -16.556 1.00 44.06 313 ALA A C 1
ATOM 2272 O O . ALA A 1 313 ? 23.335 -26.083 -16.273 1.00 44.06 313 ALA A O 1
ATOM 2273 N N . ASP A 1 314 ? 24.048 -24.046 -16.906 1.00 45.16 314 ASP A N 1
ATOM 2274 C CA . ASP A 1 314 ? 22.765 -23.348 -16.627 1.00 45.16 314 ASP A CA 1
ATOM 2275 C C . ASP A 1 314 ? 22.143 -22.555 -17.799 1.00 45.16 314 ASP A C 1
ATOM 2277 O O . ASP A 1 314 ? 21.129 -21.888 -17.637 1.00 45.16 314 ASP A O 1
ATOM 2281 N N . GLY A 1 315 ? 22.691 -22.644 -19.015 1.00 47.38 315 GLY A N 1
ATOM 2282 C CA . GLY A 1 315 ? 21.936 -22.293 -20.225 1.00 47.38 315 GLY A CA 1
ATOM 2283 C C . GLY A 1 315 ? 21.381 -20.860 -20.346 1.00 47.38 315 GLY A C 1
ATOM 2284 O O . GLY A 1 315 ? 20.197 -20.706 -20.599 1.00 47.38 315 GLY A O 1
ATOM 2285 N N . SER A 1 316 ? 22.214 -19.813 -20.284 1.00 49.72 316 SER A N 1
ATOM 2286 C CA . SER A 1 316 ? 22.183 -18.651 -21.213 1.00 49.72 316 SER A CA 1
ATOM 2287 C C . SER A 1 316 ? 23.204 -17.576 -20.806 1.00 49.72 316 SER A C 1
ATOM 2289 O O . SER A 1 316 ? 23.162 -17.024 -19.722 1.00 49.72 316 SER A O 1
ATOM 2291 N N . CYS A 1 317 ? 24.163 -17.255 -21.678 1.00 45.59 317 CYS A N 1
ATOM 2292 C CA . CYS A 1 317 ? 25.115 -16.157 -21.473 1.00 45.59 317 CYS A CA 1
ATOM 2293 C C . CYS A 1 317 ? 25.500 -15.571 -22.839 1.00 45.59 317 CYS A C 1
ATOM 2295 O O . CYS A 1 317 ? 25.969 -16.304 -23.716 1.00 45.59 317 CYS A O 1
ATOM 2297 N N . VAL A 1 318 ? 25.277 -14.266 -23.038 1.00 49.47 318 VAL A N 1
ATOM 2298 C CA . VAL A 1 318 ? 25.575 -13.550 -24.289 1.00 49.47 318 VAL A CA 1
ATOM 2299 C C . VAL A 1 318 ? 26.776 -12.634 -24.088 1.00 49.47 318 VAL A C 1
ATOM 2301 O O . VAL A 1 318 ? 26.646 -11.480 -23.701 1.00 49.47 318 VAL A O 1
ATOM 2304 N N . VAL A 1 319 ? 27.964 -13.141 -24.408 1.00 48.69 319 VAL A N 1
ATOM 2305 C CA . VAL A 1 319 ? 29.198 -12.351 -24.381 1.00 48.69 319 VAL A CA 1
ATOM 2306 C C . VAL A 1 319 ? 29.197 -11.369 -25.556 1.00 48.69 319 VAL A C 1
ATOM 2308 O O . VAL A 1 319 ? 29.470 -11.749 -26.695 1.00 48.69 319 VAL A O 1
ATOM 2311 N N . CYS A 1 320 ? 28.919 -10.096 -25.292 1.00 48.28 320 CYS A N 1
ATOM 2312 C CA . CYS A 1 320 ? 29.119 -9.032 -26.274 1.00 48.28 320 CYS A CA 1
ATOM 2313 C C . CYS A 1 320 ? 30.556 -8.518 -26.206 1.00 48.28 320 CYS A C 1
ATOM 2315 O O . CYS A 1 320 ? 31.089 -8.277 -25.128 1.00 48.28 320 CYS A O 1
ATOM 2317 N N . ARG A 1 321 ? 31.198 -8.368 -27.365 1.00 46.06 321 ARG A N 1
ATOM 2318 C CA . ARG A 1 321 ? 32.553 -7.828 -27.474 1.00 46.06 321 ARG A CA 1
ATOM 2319 C C . ARG A 1 321 ? 32.457 -6.340 -27.787 1.00 46.06 321 ARG A C 1
ATOM 2321 O O . ARG A 1 321 ? 32.001 -5.970 -28.863 1.00 46.06 321 ARG A O 1
ATOM 2328 N N . LEU A 1 322 ? 32.878 -5.493 -26.854 1.00 49.06 322 LEU A N 1
ATOM 2329 C CA . LEU A 1 322 ? 33.081 -4.071 -27.125 1.00 49.06 322 LEU A CA 1
ATOM 2330 C C . LEU A 1 322 ? 34.536 -3.874 -27.576 1.00 49.06 322 LEU A C 1
ATOM 2332 O O . LEU A 1 322 ? 35.435 -3.814 -26.740 1.00 49.06 322 LEU A O 1
ATOM 2336 N N . ASP A 1 323 ? 34.794 -3.829 -28.884 1.00 41.62 323 ASP A N 1
ATOM 2337 C CA . ASP A 1 323 ? 36.098 -3.420 -29.431 1.00 41.62 323 ASP A CA 1
ATOM 2338 C C . ASP A 1 323 ? 36.065 -1.900 -29.740 1.00 41.62 323 ASP A C 1
ATOM 2340 O O . ASP A 1 323 ? 35.209 -1.442 -30.501 1.00 41.62 323 ASP A O 1
ATOM 2344 N N . GLY A 1 324 ? 36.969 -1.085 -29.166 1.00 39.62 324 GLY A N 1
ATOM 2345 C CA . GLY A 1 324 ? 37.121 0.328 -29.568 1.00 39.62 324 GLY A CA 1
ATOM 2346 C C . GLY A 1 324 ? 37.957 1.253 -28.649 1.00 39.62 324 GLY A C 1
ATOM 2347 O O . GLY A 1 324 ? 38.107 0.976 -27.461 1.00 39.62 324 GLY A O 1
ATOM 2348 N N . PRO A 1 325 ? 38.484 2.383 -29.176 1.00 37.06 325 PRO A N 1
ATOM 2349 C CA . PRO A 1 325 ? 39.683 3.080 -28.671 1.00 37.06 325 PRO A CA 1
ATOM 2350 C C . PRO A 1 325 ? 39.452 4.115 -27.546 1.00 37.06 325 PRO A C 1
ATOM 2352 O O . PRO A 1 325 ? 40.180 5.096 -27.460 1.00 37.06 325 PRO A O 1
ATOM 2355 N N . ALA A 1 326 ? 38.445 3.940 -26.687 1.00 39.06 326 ALA A N 1
ATOM 2356 C CA . ALA A 1 326 ? 38.124 4.917 -25.625 1.00 39.06 326 ALA A CA 1
ATOM 2357 C C . ALA A 1 326 ? 37.930 4.301 -24.228 1.00 39.06 326 ALA A C 1
ATOM 2359 O O . ALA A 1 326 ? 37.493 4.959 -23.283 1.00 39.06 326 ALA A O 1
ATOM 2360 N N . ALA A 1 327 ? 38.291 3.033 -24.081 1.00 38.19 327 ALA A N 1
ATOM 2361 C CA . ALA A 1 327 ? 38.677 2.488 -22.797 1.00 38.19 327 ALA A CA 1
ATOM 2362 C C . ALA A 1 327 ? 40.019 3.117 -22.376 1.00 38.19 327 ALA A C 1
ATOM 2364 O O . ALA A 1 327 ? 40.810 3.505 -23.233 1.00 38.19 327 ALA A O 1
ATOM 2365 N N . VAL A 1 328 ? 40.344 3.132 -21.080 1.00 40.25 328 VAL A N 1
ATOM 2366 C CA . VAL A 1 328 ? 41.763 2.978 -20.700 1.00 40.25 328 VAL A CA 1
ATOM 2367 C C . VAL A 1 328 ? 42.286 1.832 -21.565 1.00 40.25 328 VAL A C 1
ATOM 2369 O O . VAL A 1 328 ? 41.656 0.772 -21.511 1.00 40.25 328 VAL A O 1
ATOM 2372 N N . GLU A 1 329 ? 43.266 2.087 -22.441 1.00 38.06 329 GLU A N 1
ATOM 2373 C CA . GLU A 1 329 ? 43.641 1.198 -23.551 1.00 38.06 329 GLU A CA 1
ATOM 2374 C C . GLU A 1 329 ? 43.428 -0.281 -23.194 1.00 38.06 329 GLU A C 1
ATOM 2376 O O . GLU A 1 329 ? 44.102 -0.844 -22.332 1.00 38.06 329 GLU A O 1
ATOM 2381 N N . GLY A 1 330 ? 42.415 -0.890 -23.818 1.00 42.38 330 GLY A N 1
ATOM 2382 C CA . GLY A 1 330 ? 42.161 -2.321 -23.726 1.00 42.38 330 GLY A CA 1
ATOM 2383 C C . GLY A 1 330 ? 41.005 -2.804 -22.847 1.00 42.38 330 GLY A C 1
ATOM 2384 O O . GLY A 1 330 ? 40.768 -4.002 -22.864 1.00 42.38 330 GLY A O 1
ATOM 2385 N N . SER A 1 331 ? 40.248 -1.991 -22.104 1.00 44.62 331 SER A N 1
ATOM 2386 C CA . SER A 1 331 ? 39.101 -2.567 -21.362 1.00 44.62 331 SER A CA 1
ATOM 2387 C C . SER A 1 331 ? 37.884 -2.911 -22.242 1.00 44.62 331 SER A C 1
ATOM 2389 O O . SER A 1 331 ? 37.455 -2.111 -23.069 1.00 44.62 331 SER A O 1
ATOM 2391 N N . GLN A 1 332 ? 37.323 -4.110 -22.059 1.00 51.44 332 GLN A N 1
ATOM 2392 C CA . GLN A 1 332 ? 36.139 -4.619 -22.758 1.00 51.44 332 GLN A CA 1
ATOM 2393 C C . GLN A 1 332 ? 35.056 -5.011 -21.742 1.00 51.44 332 GLN A C 1
ATOM 2395 O O . GLN A 1 332 ? 35.379 -5.518 -20.664 1.00 51.44 332 GLN A O 1
ATOM 2400 N N . LEU A 1 333 ? 33.783 -4.773 -22.083 1.00 53.38 333 LEU A N 1
ATOM 2401 C CA . LEU A 1 333 ? 32.637 -5.124 -21.242 1.00 53.38 333 LEU A CA 1
ATOM 2402 C C . LEU A 1 333 ? 32.077 -6.490 -21.656 1.00 53.38 333 LEU A C 1
ATOM 2404 O O . LEU A 1 333 ? 31.805 -6.679 -22.837 1.00 53.38 333 LEU A O 1
ATOM 2408 N N . CYS A 1 334 ? 31.865 -7.412 -20.721 1.00 51.88 334 CYS A N 1
ATOM 2409 C CA . CYS A 1 334 ? 31.107 -8.637 -20.956 1.00 51.88 334 CYS A CA 1
ATOM 2410 C C . CYS A 1 334 ? 29.764 -8.549 -20.234 1.00 51.88 334 CYS A C 1
ATOM 2412 O O . CYS A 1 334 ? 29.719 -8.195 -19.056 1.00 51.88 334 CYS A O 1
ATOM 2414 N N . VAL A 1 335 ? 28.687 -8.886 -20.941 1.00 55.84 335 VAL A N 1
ATOM 2415 C CA . VAL A 1 335 ? 27.346 -8.992 -20.370 1.00 55.84 335 VAL A CA 1
ATOM 2416 C C . VAL A 1 335 ? 27.033 -10.474 -20.176 1.00 55.84 335 VAL A C 1
ATOM 2418 O O . VAL A 1 335 ? 27.294 -11.266 -21.074 1.00 55.84 335 VAL A O 1
ATOM 2421 N N . THR A 1 336 ? 26.552 -10.897 -19.011 1.00 51.66 336 THR A N 1
ATOM 2422 C CA . THR A 1 336 ? 26.166 -12.303 -18.783 1.00 51.66 336 THR A CA 1
ATOM 2423 C C . THR A 1 336 ? 24.784 -12.383 -18.167 1.00 51.66 336 THR A C 1
ATOM 2425 O O . THR A 1 336 ? 24.359 -11.441 -17.500 1.00 51.66 336 THR A O 1
ATOM 2428 N N . PHE A 1 337 ? 24.098 -13.498 -18.399 1.00 51.28 337 PHE A N 1
ATOM 2429 C CA . PHE A 1 337 ? 22.743 -13.741 -17.926 1.00 51.28 337 PHE A CA 1
ATOM 2430 C C . PHE A 1 337 ? 22.705 -14.958 -16.990 1.00 51.28 337 PHE A C 1
ATOM 2432 O O . PHE A 1 337 ? 23.559 -15.841 -17.102 1.00 51.28 337 PHE A O 1
ATOM 2439 N N . SER A 1 338 ? 21.742 -14.959 -16.068 1.00 47.16 338 SER A N 1
ATOM 2440 C CA . SER A 1 338 ? 21.215 -16.132 -15.359 1.00 47.16 338 SER A CA 1
ATOM 2441 C C . SER A 1 338 ? 19.723 -15.946 -15.121 1.00 47.16 338 SER A C 1
ATOM 2443 O O . SER A 1 338 ? 19.379 -14.837 -14.624 1.00 47.16 338 SER A O 1
#

Secondary structure (DSSP, 8-state):
---HHHHHHTTPPP--HHHHGGG-SEEEE-----TTTTTSB-HHHHHHSPTTEEEEE-S-TTSB-HHHHHHHHHTTSEEEEEES--SSSS-S--HHHH-TTEEE-SS-TT-SHHHHHHHHHHHHHHHHHHHTTPPPSS-TTGGG---SHHHHHHHHHHHHHHHHHHHHHHTTTTSS--S-EEEEEEE-GGGGGGHHHHHHHHHHHHHHTTT----STTHHHHHHHTTEEEEEEEPP-----TTSPSP-EEEEE-TTSSTT-EEEEETTTTEEEEETTEEEEEEEE-SS-EEEEEE-TTTHHHHHHHHHHHHHHHS---------TTSSTT-EEEEEE-

pLDDT: mean 78.8, std 17.68, range [27.69, 98.69]

Mean predicted aligned error: 16.2 Å

Sequence (338 aa):
MVTPEQAKEFGVEWMELDKLWPEADAVTLHVPLLPHTENLVNARVLASCRRGVFIINAARGGLVQEGDLLAALESGQCGGAGLDVFAVEPPQDARLLQHERVLTTPHLGASTIEAQSRVAVEIAEQFVRLARGEGVHGAVNGEGLAANPETAAWQLLARRLAQLAAAGVAAGLAGPNGDRLRLRLRAPAALARLARPLQAAAAAGALATRGESRGLVGAVAAANKQGIDVDFEVAEAEVVKKGAAAPTTLEIDCPDRRPGWSVGGVGSGPALTRCCGRELSQPLVLDGTVALLQAGAAQLPPVQRLLAAARSADGSCVVCRLDGPAAVEGSQLCVTFS

Organism: NCBI:txid282301

Radius of gyration: 28.36 Å; Cα contacts (8 Å, |Δi|>4): 566; chains: 1; bounding box: 72×49×82 Å

Solvent-accessible surface area (backbone atoms only — not comparable to full-atom values): 18787 Å² total; per-residue (Å²): 134,87,49,61,68,61,30,46,78,72,75,39,88,68,72,60,66,89,68,40,38,55,69,32,62,60,48,75,50,86,57,75,72,44,90,88,34,48,41,63,42,30,56,71,49,50,69,48,25,32,77,41,20,31,46,35,35,69,54,46,34,38,29,51,33,63,71,39,49,49,53,28,43,76,73,44,37,26,55,31,37,37,36,26,50,48,72,49,82,80,70,87,70,57,66,63,74,68,33,93,54,35,49,72,48,90,65,50,90,64,73,42,74,67,52,47,49,50,52,51,51,53,52,52,50,41,50,54,32,46,76,70,72,42,81,70,80,89,62,87,61,50,76,70,66,48,82,41,75,68,55,41,26,39,25,52,30,31,14,52,42,27,26,52,52,44,42,37,34,76,71,46,75,30,38,84,86,64,89,57,48,51,40,37,37,34,29,39,68,90,50,54,92,43,45,67,60,33,37,14,23,21,25,20,20,36,33,42,71,72,75,44,85,60,57,43,80,62,16,48,63,54,23,45,75,68,36,33,45,65,47,76,44,68,46,77,85,73,85,69,62,94,88,60,79,75,84,58,51,44,33,39,34,34,83,92,41,44,90,49,43,28,33,24,26,32,36,97,57,35,17,43,36,30,50,58,76,38,73,44,92,59,71,41,73,73,84,67,48,77,47,83,42,80,35,44,55,86,49,37,66,60,51,51,49,52,57,58,60,54,48,82,79,74,74,54,68,62,76,38,82,55,84,70,97,79,38,75,90,45,44,31,50,36,41,38,49,95

Nearest PDB structures (foldseek):
  6rj6-assembly1_A  TM=9.763E-01  e=8.428E-16  Homo sapiens
  7cvp-assembly1_A  TM=9.845E-01  e=2.351E-15  Homo sapiens
  7dkm-assembly1_A  TM=9.617E-01  e=3.376E-15  Homo sapiens
  2dbq-assembly1_A  TM=9.395E-01  e=6.828E-13  Pyrococcus horikoshii
  5aov-assembly1_A-2  TM=9.282E-01  e=1.096E-11  Pyrococcus furiosus

Foldseek 3Di:
DQDCVNCVVVVHHDDDLLVDQQVALEDEDADDDDPVQFQCPALVSLVSHQQQHEYEYLHEARSHPVVSVLVCCVVSSHNAYEEAYHVDPPDPDCSLVPDPRYHYHPSCPQVDPVSVVVVVVLVVVQVVCLVVVHFHPPCPQVLPSNPDLLLNLLLQLLLLQLLVLLLCVVVCVFHDDDQAWEKEKEDAPVCPVVQLSSQLSSLQSNVVNVVDHDHSVCSQVVSVVSRYHYHYDYDDADPDDPPDDGDQKMKIDGVVTHPQQMWMAGRVASWTQDGSNDGFPDTHGSPADKDKDKDFQVCVVVVVVVLVVVCVPDHWFRFGFDDDDPDVHGITIGITGD